Protein AF-A0A842VWL0-F1 (afdb_monomer)

Radius of gyration: 16.82 Å; Cα contacts (8 Å, |Δi|>4): 200; chains: 1; bounding box: 34×37×47 Å

Secondary structure (DSSP, 8-state):
--TTT-TT-TT--HHHHHHHHSSHHHHHHHTT---HHHHTTTTSHHHHHHHIIIII---SSTHHHHHHHHHHTS-TT--EEEHHHHHHHHHHHHHH-GGGGGGSTTGGG-S-GGG--HHHHHHHHIIIIIHHHTSGGGTTEEEETTTTEEEE-GGGHHHHT-HHHHHHHHHHHHHHHHHHHHTT-

Mean predicted aligned error: 5.29 Å

pLDDT: mean 88.56, std 12.22, range [48.56, 98.19]

Sequence (185 aa):
MDVFANPEAKELNPDEALKKFGNWLRFKKEAEDLAEFEKKLLDTPGERFLEHLERELNPSRSYKMVVLLSLLSTKTKQTSWTITEIARRFLDFYLNNPVYISDYKALSREADPSKYPIQKVEKHIIDKPIKRLSKPKNDCFIYDKNKQIFLIKKEYIPYWTNVEYRKLAKDRVIFKLKWHMKDKI

Foldseek 3Di:
DDCLVPVPPPPDDLVVLCVVQVAPLSSCVVVVNDDPVSVVCPPAVLVVLRSLLRPVPQDPALLLLQLLLLLLPDQLQDFKDALLSSLVSSLVVCVVPVLRVVRVVVLVPDPDSVPPDSVVSSVVSVVPNQVVCVDPVNPQWHQDPVRNMIGGDPRCSVQSSDPVSSVSSNSSSVSSSVVSCVVVD

Structure (mmCIF, N/CA/C/O backbone):
data_AF-A0A842VWL0-F1
#
_entry.id   AF-A0A842VWL0-F1
#
loop_
_atom_site.group_PDB
_atom_site.id
_atom_site.type_symbol
_atom_site.label_atom_id
_atom_site.label_alt_id
_atom_site.label_comp_id
_atom_site.label_asym_id
_atom_site.label_entity_id
_atom_site.label_seq_id
_atom_site.pdbx_PDB_ins_code
_atom_site.Cartn_x
_atom_site.Cartn_y
_atom_site.Cartn_z
_atom_site.occupancy
_atom_site.B_iso_or_equiv
_atom_site.auth_seq_id
_atom_site.auth_comp_id
_atom_site.auth_asym_id
_atom_site.auth_atom_id
_atom_site.pdbx_PDB_model_num
ATOM 1 N N . MET A 1 1 ? 12.302 10.776 -18.653 1.00 48.56 1 MET A N 1
ATOM 2 C CA . MET A 1 1 ? 11.673 11.784 -17.760 1.00 48.56 1 MET A CA 1
ATOM 3 C C . MET A 1 1 ? 10.761 11.057 -16.768 1.00 48.56 1 MET A C 1
ATOM 5 O O . MET A 1 1 ? 9.893 10.318 -17.213 1.00 48.56 1 MET A O 1
ATOM 9 N N . ASP A 1 2 ? 10.960 11.182 -15.448 1.00 58.03 2 ASP A N 1
ATOM 10 C CA . ASP A 1 2 ? 10.167 10.435 -14.450 1.00 58.03 2 ASP A CA 1
ATOM 11 C C . ASP A 1 2 ? 8.975 11.260 -13.935 1.00 58.03 2 ASP A C 1
ATOM 13 O O . ASP A 1 2 ? 9.115 12.122 -13.067 1.00 58.03 2 ASP A O 1
ATOM 17 N N . VAL A 1 3 ? 7.786 10.993 -14.477 1.00 59.12 3 VAL A N 1
ATOM 18 C CA . VAL A 1 3 ? 6.534 11.683 -14.117 1.00 59.12 3 VAL A CA 1
ATOM 19 C C . VAL A 1 3 ? 6.130 11.422 -12.662 1.00 59.12 3 VAL A C 1
ATOM 21 O O . VAL A 1 3 ? 5.448 12.247 -12.053 1.00 59.12 3 VAL A O 1
ATOM 24 N N . PHE A 1 4 ? 6.602 10.330 -12.049 1.00 56.69 4 PHE A N 1
ATOM 25 C CA . PHE A 1 4 ? 6.374 10.076 -10.626 1.00 56.69 4 PHE A CA 1
ATOM 26 C C . PHE A 1 4 ? 7.317 10.872 -9.715 1.00 56.69 4 PHE A C 1
ATOM 28 O O . PHE A 1 4 ? 6.948 11.166 -8.576 1.00 56.69 4 PHE A O 1
ATOM 35 N N . ALA A 1 5 ? 8.486 11.277 -10.221 1.00 54.72 5 ALA A N 1
ATOM 36 C CA . ALA A 1 5 ? 9.407 12.180 -9.534 1.00 54.72 5 ALA A CA 1
ATOM 37 C C . ALA A 1 5 ? 9.077 13.667 -9.772 1.00 54.72 5 ALA A C 1
ATOM 39 O O . ALA A 1 5 ? 9.445 14.505 -8.950 1.00 54.72 5 ALA A O 1
ATOM 40 N N . ASN A 1 6 ? 8.360 13.997 -10.856 1.00 52.41 6 ASN A N 1
ATOM 41 C CA . ASN A 1 6 ? 7.937 15.359 -11.187 1.00 52.41 6 ASN A CA 1
ATOM 42 C C . ASN A 1 6 ? 6.453 15.431 -11.628 1.00 52.41 6 ASN A C 1
ATOM 44 O O . ASN A 1 6 ? 6.162 15.481 -12.825 1.00 52.41 6 ASN A O 1
ATOM 48 N N . PRO A 1 7 ? 5.500 15.472 -10.677 1.00 52.31 7 PRO A N 1
ATOM 49 C CA . PRO A 1 7 ? 4.062 15.490 -10.966 1.00 52.31 7 PRO A CA 1
ATOM 50 C C . PRO A 1 7 ? 3.545 16.797 -11.604 1.00 52.31 7 PRO A C 1
ATOM 52 O O . PRO A 1 7 ? 2.367 16.869 -11.952 1.00 52.31 7 PRO A O 1
ATOM 55 N N . GLU A 1 8 ? 4.388 17.828 -11.744 1.00 49.31 8 GLU A N 1
ATOM 56 C CA . GLU A 1 8 ? 4.044 19.116 -12.367 1.00 49.31 8 GLU A CA 1
ATOM 57 C C . GLU A 1 8 ? 4.425 19.197 -13.852 1.00 49.31 8 GLU A C 1
ATOM 59 O O . GLU A 1 8 ? 4.111 20.191 -14.509 1.00 49.31 8 GLU A O 1
ATOM 64 N N . ALA A 1 9 ? 5.062 18.158 -14.405 1.00 52.91 9 ALA A N 1
ATOM 65 C CA . ALA A 1 9 ? 5.344 18.062 -15.832 1.00 52.91 9 ALA A CA 1
ATOM 66 C C . ALA A 1 9 ? 4.021 18.015 -16.624 1.00 52.91 9 ALA A C 1
ATOM 68 O O . ALA A 1 9 ? 3.399 16.968 -16.783 1.00 52.91 9 ALA A O 1
ATOM 69 N N . LYS A 1 10 ? 3.571 19.182 -17.102 1.00 49.91 10 LYS A N 1
ATOM 70 C CA . LYS A 1 10 ? 2.297 19.382 -17.820 1.00 49.91 10 LYS A CA 1
ATOM 71 C C . LYS A 1 10 ? 2.220 18.660 -19.172 1.00 49.91 10 LYS A C 1
ATOM 73 O O . LYS A 1 10 ? 1.148 18.618 -19.765 1.00 49.91 10 LYS A O 1
ATOM 78 N N . GLU A 1 11 ? 3.333 18.118 -19.657 1.00 54.69 11 GLU A N 1
ATOM 79 C CA . GLU A 1 11 ? 3.472 17.572 -21.011 1.00 54.69 11 GLU A CA 1
ATOM 80 C C . GLU A 1 11 ? 2.985 16.122 -21.151 1.00 54.69 11 GLU A C 1
ATOM 82 O O . GLU A 1 11 ? 2.770 15.664 -22.270 1.00 54.69 11 GLU A O 1
ATOM 87 N N . LEU A 1 12 ? 2.759 15.400 -20.045 1.00 61.22 12 LEU A N 1
ATOM 88 C CA . LEU A 1 12 ? 2.298 14.013 -20.097 1.00 61.22 12 LEU A CA 1
ATOM 89 C C . LEU A 1 12 ? 1.106 13.786 -19.164 1.00 61.22 12 LEU A C 1
ATOM 91 O O . LEU A 1 12 ? 1.248 13.865 -17.946 1.00 61.22 12 LEU A O 1
ATOM 95 N N . ASN A 1 13 ? -0.064 13.458 -19.724 1.00 69.31 13 ASN A N 1
ATOM 96 C CA . ASN A 1 13 ? -1.207 13.006 -18.935 1.00 69.31 13 ASN A CA 1
ATOM 97 C C . ASN A 1 13 ? -0.955 11.557 -18.460 1.00 69.31 13 ASN A C 1
ATOM 99 O O . ASN A 1 13 ? -0.968 10.633 -19.282 1.00 69.31 13 ASN A O 1
ATOM 103 N N . PRO A 1 14 ? -0.748 11.318 -17.153 1.00 71.25 14 PRO A N 1
ATOM 104 C CA . PRO A 1 14 ? -0.402 9.998 -16.627 1.00 71.25 14 PRO A CA 1
ATOM 105 C C . PRO A 1 14 ? -1.498 8.966 -16.897 1.00 71.25 14 PRO A C 1
ATOM 107 O O . PRO A 1 14 ? -1.198 7.808 -17.171 1.00 71.25 14 PRO A O 1
ATOM 110 N N . ASP A 1 15 ? -2.768 9.376 -16.895 1.00 74.56 15 ASP A N 1
ATOM 111 C CA . ASP A 1 15 ? -3.882 8.469 -17.172 1.00 74.56 15 ASP A CA 1
ATOM 112 C C . ASP A 1 15 ? -3.946 8.067 -18.650 1.00 74.56 15 ASP A C 1
ATOM 114 O O . ASP A 1 15 ? -4.307 6.933 -18.962 1.00 74.56 15 ASP A O 1
ATOM 118 N N . GLU A 1 16 ? -3.572 8.954 -19.574 1.00 76.50 16 GLU A N 1
ATOM 119 C CA . GLU A 1 16 ? -3.476 8.618 -21.001 1.00 76.50 16 GLU A CA 1
ATOM 120 C C . GLU A 1 16 ? -2.289 7.696 -21.278 1.00 76.50 16 GLU A C 1
ATOM 122 O O . GLU A 1 16 ? -2.438 6.707 -21.999 1.00 76.50 16 GLU A O 1
ATOM 127 N N . ALA A 1 17 ? -1.141 7.954 -20.644 1.00 74.19 17 ALA A N 1
ATOM 128 C CA . ALA A 1 17 ? 0.020 7.076 -20.730 1.00 74.19 17 ALA A CA 1
ATOM 129 C C . ALA A 1 17 ? -0.300 5.673 -20.180 1.00 74.19 17 ALA A C 1
ATOM 131 O O . ALA A 1 17 ? -0.054 4.671 -20.851 1.00 74.19 17 ALA A O 1
ATOM 132 N N . LEU A 1 18 ? -0.938 5.579 -19.009 1.00 82.25 18 LEU A N 1
ATOM 133 C CA . LEU A 1 18 ? -1.355 4.297 -18.430 1.00 82.25 18 LEU A CA 1
ATOM 134 C C . LEU A 1 18 ? -2.435 3.594 -19.268 1.00 82.25 18 LEU A C 1
ATOM 136 O O . LEU A 1 18 ? -2.449 2.366 -19.345 1.00 82.25 18 LEU A O 1
ATOM 140 N N . LYS A 1 19 ? -3.329 4.335 -19.936 1.00 82.12 19 LYS A N 1
ATOM 141 C CA . LYS A 1 19 ? -4.300 3.752 -20.880 1.00 82.12 19 LYS A CA 1
ATOM 142 C C . LYS A 1 19 ? -3.622 3.166 -22.116 1.00 82.12 19 LYS A C 1
ATOM 144 O O . LYS A 1 19 ? -4.003 2.078 -22.536 1.00 82.12 19 LYS A O 1
ATOM 149 N N . LYS A 1 20 ? -2.644 3.873 -22.690 1.00 84.00 20 LYS A N 1
ATOM 150 C CA . LYS A 1 20 ? -1.975 3.475 -23.936 1.00 84.00 20 LYS A CA 1
ATOM 151 C C . LYS A 1 20 ? -0.956 2.353 -23.729 1.00 84.00 20 LYS A C 1
ATOM 153 O O . LYS A 1 20 ? -0.909 1.427 -24.528 1.00 84.00 20 LYS A O 1
ATOM 158 N N . PHE A 1 21 ? -0.166 2.423 -22.661 1.00 84.69 21 PHE A N 1
ATOM 159 C CA . PHE A 1 21 ? 0.978 1.529 -22.443 1.00 84.69 21 PHE A CA 1
ATOM 160 C C . PHE A 1 21 ? 0.752 0.504 -21.326 1.00 84.69 21 PHE A C 1
ATOM 162 O O . PHE A 1 21 ? 1.587 -0.367 -21.095 1.00 84.69 21 PHE A O 1
ATOM 169 N N . GLY A 1 22 ? -0.375 0.586 -20.618 1.00 84.38 22 GLY A N 1
ATOM 170 C CA . GLY A 1 22 ? -0.696 -0.270 -19.480 1.00 84.38 22 GLY A CA 1
ATOM 171 C C . GLY A 1 22 ? -0.046 0.230 -18.195 1.00 84.38 22 GLY A C 1
ATOM 172 O O . GLY A 1 22 ? -0.750 0.611 -17.265 1.00 84.38 22 GLY A O 1
ATOM 173 N N . ASN A 1 23 ? 1.283 0.265 -18.138 1.00 89.06 23 ASN A N 1
ATOM 174 C CA . ASN A 1 23 ? 2.026 0.698 -16.955 1.00 89.06 23 ASN A CA 1
ATOM 175 C C . ASN A 1 23 ? 3.202 1.620 -17.319 1.00 89.06 23 ASN A C 1
ATOM 177 O O . ASN A 1 23 ? 3.595 1.741 -18.482 1.00 89.06 23 ASN A O 1
ATOM 181 N N . TRP A 1 24 ? 3.774 2.275 -16.313 1.00 89.50 24 TRP A N 1
ATOM 182 C CA . TRP A 1 24 ? 4.850 3.243 -16.513 1.00 89.50 24 TRP A CA 1
ATOM 183 C C . TRP A 1 24 ? 6.152 2.623 -17.019 1.00 89.50 24 TRP A C 1
ATOM 185 O O . TRP A 1 24 ? 6.861 3.243 -17.807 1.00 89.50 24 TRP A O 1
ATOM 195 N N . LEU A 1 25 ? 6.469 1.389 -16.611 1.00 92.50 25 LEU A N 1
ATOM 196 C CA . LEU A 1 25 ? 7.653 0.694 -17.123 1.00 92.50 25 LEU A CA 1
ATOM 197 C C . LEU A 1 25 ? 7.530 0.435 -18.627 1.00 92.50 25 LEU A C 1
ATOM 199 O O . LEU A 1 25 ? 8.494 0.617 -19.366 1.00 92.50 25 LEU A O 1
ATOM 203 N N . ARG A 1 26 ? 6.335 0.072 -19.101 1.00 93.44 26 ARG A N 1
ATOM 204 C CA . ARG A 1 26 ? 6.052 -0.124 -20.529 1.00 93.44 26 ARG A CA 1
ATOM 205 C C . ARG A 1 26 ? 6.095 1.187 -21.305 1.00 93.44 26 ARG A C 1
ATOM 207 O O . ARG A 1 26 ? 6.637 1.198 -22.403 1.00 93.44 26 ARG A O 1
ATOM 214 N N . PHE A 1 27 ? 5.620 2.287 -20.722 1.00 89.69 27 PHE A N 1
ATOM 215 C CA . PHE A 1 27 ? 5.803 3.616 -21.311 1.00 89.69 27 PHE A CA 1
ATOM 216 C C . PHE A 1 27 ? 7.290 3.971 -21.463 1.00 89.69 27 PHE A C 1
ATOM 218 O O . PHE A 1 27 ? 7.728 4.332 -22.551 1.00 89.69 27 PHE A O 1
ATOM 225 N N . LYS A 1 28 ? 8.089 3.801 -20.401 1.00 89.31 28 LYS A N 1
ATOM 226 C CA . LYS A 1 28 ? 9.539 4.049 -20.451 1.00 89.31 28 LYS A CA 1
ATOM 227 C C . LYS A 1 28 ? 10.260 3.137 -21.442 1.00 89.31 28 LYS A C 1
ATOM 229 O O . LYS A 1 28 ? 11.248 3.559 -22.029 1.00 89.31 28 LYS A O 1
ATOM 234 N N . LYS A 1 29 ? 9.778 1.902 -21.630 1.00 91.38 29 LYS A N 1
ATOM 235 C CA . LYS A 1 29 ? 10.316 0.970 -22.630 1.00 91.38 29 LYS A CA 1
ATOM 236 C C . LYS A 1 29 ? 10.166 1.529 -24.040 1.00 91.38 29 LYS A C 1
ATOM 238 O O . LYS A 1 29 ? 11.136 1.514 -24.784 1.00 91.38 29 LYS A O 1
ATOM 243 N N . GLU A 1 30 ? 8.971 2.011 -24.376 1.00 88.56 30 GLU A N 1
ATOM 244 C CA . GLU A 1 30 ? 8.680 2.611 -25.684 1.00 88.56 30 GLU A CA 1
ATOM 245 C C . GLU A 1 30 ? 9.502 3.882 -25.918 1.00 88.56 30 GLU A C 1
ATOM 247 O O . GLU A 1 30 ? 9.996 4.114 -27.012 1.00 88.56 30 GLU A O 1
ATOM 252 N N . ALA A 1 31 ? 9.679 4.693 -24.874 1.00 86.88 31 ALA A N 1
ATOM 253 C CA . ALA A 1 31 ? 10.483 5.910 -24.928 1.00 86.88 31 ALA A CA 1
ATOM 254 C C . ALA A 1 31 ? 12.005 5.658 -24.876 1.00 86.88 31 ALA A C 1
ATOM 256 O O . ALA A 1 31 ? 12.761 6.617 -24.745 1.00 86.88 31 ALA A O 1
ATOM 257 N N . GLU A 1 32 ? 12.448 4.393 -24.906 1.00 88.94 32 GLU A N 1
ATOM 258 C CA . GLU A 1 32 ? 13.854 3.976 -24.777 1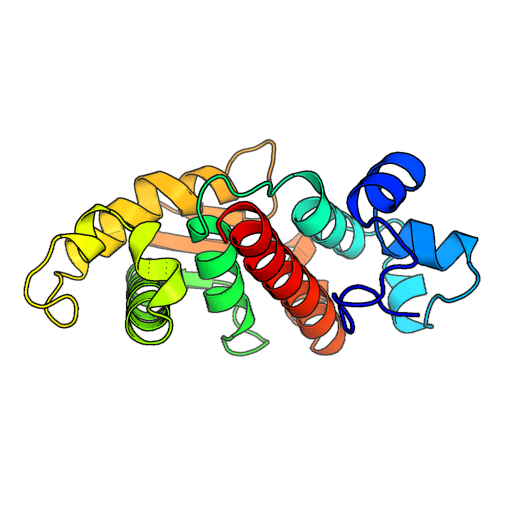.00 88.94 32 GLU A CA 1
ATOM 259 C C . GLU A 1 32 ? 14.573 4.537 -23.522 1.00 88.94 32 GLU A C 1
ATOM 261 O O . GLU A 1 32 ? 15.794 4.657 -23.483 1.00 88.94 32 GLU A O 1
ATOM 266 N N . ASP A 1 33 ? 13.821 4.820 -22.449 1.00 89.56 33 ASP A N 1
ATOM 267 C CA . ASP A 1 33 ? 14.275 5.512 -21.223 1.00 89.56 33 ASP A CA 1
ATOM 268 C C . ASP A 1 33 ? 14.290 4.589 -19.983 1.00 89.56 33 ASP A C 1
ATOM 270 O O . ASP A 1 33 ? 14.218 5.034 -18.835 1.00 89.56 33 ASP A O 1
ATOM 274 N N . LEU A 1 34 ? 14.317 3.265 -20.176 1.00 91.12 34 LEU A N 1
ATOM 275 C CA . LEU A 1 34 ? 14.397 2.309 -19.063 1.00 91.12 34 LEU A CA 1
ATOM 276 C C . LEU A 1 34 ? 15.815 2.204 -18.499 1.00 91.12 34 LEU A C 1
ATOM 278 O O . LEU A 1 34 ? 16.756 1.847 -19.212 1.00 91.12 34 LEU A O 1
ATOM 282 N N . ALA A 1 35 ? 15.942 2.374 -17.183 1.00 92.25 35 ALA A N 1
ATOM 283 C CA . ALA A 1 35 ? 17.169 2.045 -16.471 1.00 92.25 35 ALA A CA 1
ATOM 284 C C . ALA A 1 35 ? 17.397 0.523 -16.430 1.00 92.25 35 ALA A C 1
ATOM 286 O O . ALA A 1 35 ? 16.452 -0.268 -16.456 1.00 92.25 35 ALA A O 1
ATOM 287 N N . GLU A 1 36 ? 18.654 0.094 -16.287 1.00 93.38 36 GLU A N 1
ATOM 288 C CA . GLU A 1 36 ? 19.028 -1.331 -16.243 1.00 93.38 36 GLU A CA 1
ATOM 289 C C . GLU A 1 36 ? 18.281 -2.129 -15.166 1.00 93.38 36 GLU A C 1
ATOM 291 O O . GLU A 1 36 ? 17.895 -3.278 -15.386 1.00 93.38 36 GLU A O 1
ATOM 296 N N . PHE A 1 37 ? 18.035 -1.525 -14.002 1.00 94.56 37 PHE A N 1
ATOM 297 C CA . PHE A 1 37 ? 17.233 -2.155 -12.958 1.00 94.56 37 PHE A CA 1
ATOM 298 C C . PHE A 1 37 ? 15.777 -2.362 -13.392 1.00 94.56 37 PHE A C 1
ATOM 300 O O . PHE A 1 37 ? 15.215 -3.437 -13.197 1.00 94.56 37 PHE A O 1
ATOM 307 N N . GLU A 1 38 ? 15.172 -1.356 -14.020 1.00 94.50 38 GLU A N 1
ATOM 308 C CA . GLU A 1 38 ? 13.780 -1.401 -14.460 1.00 94.50 38 GLU A CA 1
ATOM 309 C C . GLU A 1 38 ? 13.569 -2.396 -15.607 1.00 94.50 38 GLU A C 1
ATOM 311 O O . GLU A 1 38 ? 12.547 -3.079 -15.635 1.00 94.50 38 GLU A O 1
ATOM 316 N N . LYS A 1 39 ? 14.555 -2.555 -16.503 1.00 95.25 39 LYS A N 1
ATOM 317 C CA . LYS A 1 39 ? 14.534 -3.597 -17.545 1.00 95.25 39 LYS A CA 1
ATOM 318 C C . LYS A 1 39 ? 14.371 -4.994 -16.942 1.00 95.25 39 LYS A C 1
ATOM 320 O O . LYS A 1 39 ? 13.614 -5.798 -17.476 1.00 95.25 39 LYS A O 1
ATOM 325 N N . LYS A 1 40 ? 15.015 -5.267 -15.799 1.00 96.06 40 LYS A N 1
ATOM 326 C CA . LYS A 1 40 ? 14.925 -6.555 -15.080 1.00 96.06 40 LYS A CA 1
ATOM 327 C C . LYS A 1 40 ? 13.570 -6.794 -14.411 1.00 96.06 40 LYS A C 1
ATOM 329 O O . LYS A 1 40 ? 13.323 -7.900 -13.937 1.00 96.06 40 LYS A O 1
ATOM 334 N N . LEU A 1 41 ? 12.714 -5.775 -14.322 1.00 97.00 41 LEU A N 1
ATOM 335 C CA . LEU A 1 41 ? 11.370 -5.912 -13.766 1.00 97.00 41 LEU A CA 1
ATOM 336 C C . LEU A 1 41 ? 10.346 -6.337 -14.820 1.00 97.00 41 LEU A C 1
ATOM 338 O O . LEU A 1 41 ? 9.301 -6.855 -14.428 1.00 97.00 41 LEU A O 1
ATOM 342 N N . LEU A 1 42 ? 10.624 -6.143 -16.112 1.00 96.00 42 LEU A N 1
ATOM 343 C CA . LEU A 1 42 ? 9.697 -6.491 -17.188 1.00 96.00 42 LEU A CA 1
ATOM 344 C C . LEU A 1 42 ? 9.347 -7.982 -17.168 1.00 96.00 42 LEU A C 1
ATOM 346 O O . LEU A 1 42 ? 10.216 -8.833 -17.002 1.00 96.00 42 LEU A O 1
ATOM 350 N N . ASP A 1 43 ? 8.063 -8.273 -17.346 1.00 95.56 43 ASP A N 1
ATOM 351 C CA . ASP A 1 43 ? 7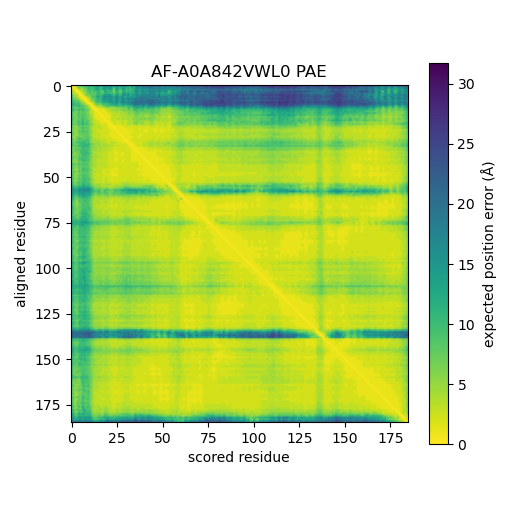.481 -9.614 -17.378 1.00 95.56 43 ASP A CA 1
ATOM 352 C C . ASP A 1 43 ? 7.689 -10.396 -16.063 1.00 95.56 43 ASP A C 1
ATOM 354 O O . ASP A 1 43 ? 7.698 -11.626 -16.035 1.00 95.56 43 ASP A O 1
ATOM 358 N N . THR A 1 44 ? 7.819 -9.677 -14.938 1.00 96.19 44 THR A N 1
ATOM 359 C CA . THR A 1 44 ? 7.993 -10.266 -13.601 1.00 96.19 44 THR A CA 1
ATOM 360 C C . THR A 1 44 ? 6.850 -9.931 -12.633 1.00 96.19 44 THR A C 1
ATOM 362 O O . THR A 1 44 ? 6.123 -8.950 -12.832 1.00 96.19 44 THR A O 1
ATOM 365 N N . PRO A 1 45 ? 6.718 -10.660 -11.500 1.00 95.50 45 PRO A N 1
ATOM 366 C CA . PRO A 1 45 ? 5.828 -10.250 -10.411 1.00 95.50 45 PRO A CA 1
ATOM 367 C C . PRO A 1 45 ? 6.103 -8.822 -9.912 1.00 95.50 45 PRO A C 1
ATOM 369 O O . PRO A 1 45 ? 5.178 -8.122 -9.498 1.00 95.50 45 PRO A O 1
ATOM 372 N N . GLY A 1 46 ? 7.356 -8.361 -9.991 1.00 95.56 46 GLY A N 1
ATOM 373 C CA . GLY A 1 46 ? 7.737 -6.996 -9.652 1.00 95.56 46 GLY A CA 1
ATOM 374 C C . GLY A 1 46 ? 7.024 -5.958 -10.519 1.00 95.56 46 GLY A C 1
ATOM 375 O O . GLY A 1 46 ? 6.446 -5.016 -9.979 1.00 95.56 46 GLY A O 1
ATOM 376 N N . GLU A 1 47 ? 6.994 -6.136 -11.839 1.00 95.50 47 GLU A N 1
ATOM 377 C CA . GLU A 1 47 ? 6.217 -5.259 -12.723 1.00 95.50 47 GLU A CA 1
ATOM 378 C C . GLU A 1 47 ? 4.723 -5.356 -12.429 1.00 95.50 47 GLU A C 1
ATOM 380 O O . GLU A 1 47 ? 4.063 -4.325 -12.302 1.00 95.50 47 GLU A O 1
ATOM 385 N N . ARG A 1 48 ? 4.192 -6.573 -12.259 1.00 93.06 48 ARG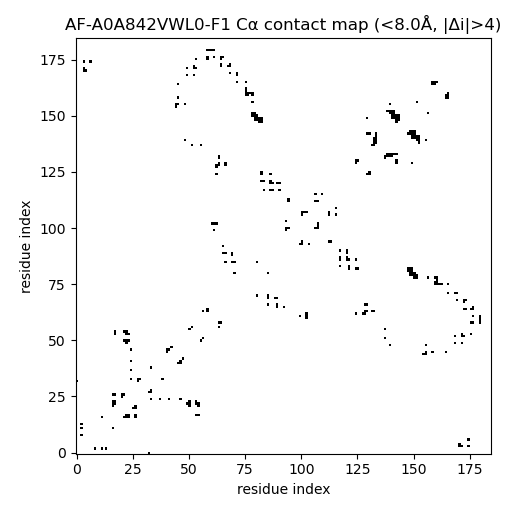 A N 1
ATOM 386 C CA . ARG A 1 48 ? 2.764 -6.776 -11.989 1.00 93.06 48 ARG A CA 1
ATOM 387 C C . ARG A 1 48 ? 2.297 -6.009 -10.750 1.00 93.06 48 ARG A C 1
ATOM 389 O O . ARG A 1 48 ? 1.213 -5.430 -10.748 1.00 93.06 48 ARG A O 1
ATOM 396 N N . PHE A 1 49 ? 3.110 -5.983 -9.696 1.00 94.06 49 PHE A N 1
ATOM 397 C CA . PHE A 1 49 ? 2.804 -5.204 -8.499 1.00 94.06 49 PHE A CA 1
ATOM 398 C C . PHE A 1 49 ? 2.848 -3.691 -8.761 1.00 94.06 49 PHE A C 1
ATOM 400 O O . PHE A 1 49 ? 1.972 -2.977 -8.279 1.00 94.06 49 PHE A O 1
ATOM 407 N N . LEU A 1 50 ? 3.808 -3.189 -9.546 1.00 93.81 50 LEU A N 1
ATOM 408 C CA . LEU A 1 50 ? 3.855 -1.766 -9.911 1.00 93.81 50 LEU A CA 1
ATOM 409 C C . LEU A 1 50 ? 2.643 -1.367 -10.765 1.00 93.81 50 LEU A C 1
ATOM 411 O O . LEU A 1 50 ? 1.997 -0.365 -10.469 1.00 93.81 50 LEU A O 1
ATOM 415 N N . GLU A 1 51 ? 2.257 -2.193 -11.739 1.00 91.12 51 GLU A N 1
ATOM 416 C CA . GLU A 1 51 ? 1.027 -2.005 -12.513 1.00 91.12 51 GLU A CA 1
ATOM 417 C C . GLU A 1 51 ? -0.211 -1.984 -11.603 1.00 91.12 51 GLU A C 1
ATOM 419 O O . GLU A 1 51 ? -1.097 -1.141 -11.761 1.00 91.12 51 GLU A O 1
ATOM 424 N N . HIS A 1 52 ? -0.272 -2.884 -10.617 1.00 89.38 52 HIS A N 1
ATOM 425 C CA . HIS A 1 52 ? -1.365 -2.920 -9.651 1.00 89.38 52 HIS A CA 1
ATOM 426 C C . HIS A 1 52 ? -1.495 -1.587 -8.889 1.00 89.38 52 HIS A C 1
ATOM 428 O O . HIS A 1 52 ? -2.605 -1.059 -8.749 1.00 89.38 52 HIS A O 1
ATOM 434 N N . LEU A 1 53 ? -0.371 -1.000 -8.453 1.00 90.19 53 LEU A N 1
ATOM 435 C CA . LEU A 1 53 ? -0.350 0.327 -7.826 1.00 90.19 53 LEU A CA 1
ATOM 436 C C . LEU A 1 53 ? -0.866 1.426 -8.766 1.00 90.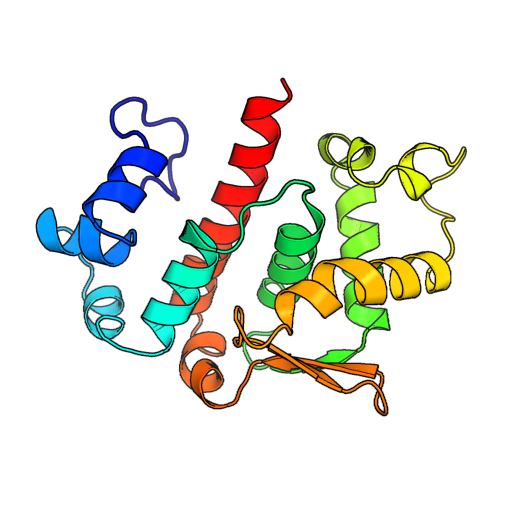19 53 LEU A C 1
ATOM 438 O O . LEU A 1 53 ? -1.577 2.333 -8.332 1.00 90.19 53 LEU A O 1
ATOM 442 N N . GLU A 1 54 ? -0.513 1.345 -10.046 1.00 88.00 54 GLU A N 1
ATOM 443 C CA . GLU A 1 54 ? -0.787 2.377 -11.044 1.00 88.00 54 GLU A CA 1
ATOM 444 C C . GLU A 1 54 ? -2.222 2.334 -11.590 1.00 88.00 54 GLU A C 1
ATOM 446 O O . GLU A 1 54 ? -2.826 3.386 -11.805 1.00 88.00 54 GLU A O 1
ATOM 451 N N . ARG A 1 55 ? -2.801 1.148 -11.798 1.00 82.31 55 ARG A N 1
ATOM 452 C CA . ARG A 1 55 ? -4.084 1.001 -12.514 1.00 82.31 55 ARG A CA 1
ATOM 453 C C . ARG A 1 55 ? -5.241 0.563 -11.635 1.00 82.31 55 ARG A C 1
ATOM 455 O O . ARG A 1 55 ? -6.376 1.000 -11.811 1.00 82.31 55 ARG A O 1
ATOM 462 N N . GLU A 1 56 ? -4.978 -0.357 -10.717 1.00 78.06 56 GLU A N 1
ATOM 463 C CA . GLU A 1 56 ? -6.038 -1.083 -10.009 1.00 78.06 56 GLU A CA 1
ATOM 464 C C . GLU A 1 56 ? -6.364 -0.442 -8.666 1.00 78.06 56 GLU A C 1
ATOM 466 O O . GLU A 1 56 ? -7.486 -0.536 -8.148 1.00 78.06 56 GLU A O 1
ATOM 471 N N . LEU A 1 57 ? -5.400 0.281 -8.104 1.00 76.62 57 LEU A N 1
ATOM 472 C CA . LEU A 1 57 ? -5.571 0.999 -6.860 1.00 76.62 57 LEU A CA 1
ATOM 473 C C . LEU A 1 57 ? -6.078 2.426 -7.053 1.00 76.62 57 LEU A C 1
ATOM 475 O O . LEU A 1 57 ? -5.558 3.346 -6.438 1.00 76.62 57 LEU A O 1
ATOM 479 N N . ASN A 1 58 ? -7.193 2.598 -7.764 1.00 72.12 58 ASN A N 1
ATOM 480 C CA . ASN A 1 58 ? -7.894 3.886 -7.804 1.00 72.12 58 ASN A CA 1
ATOM 481 C C . ASN A 1 58 ? -8.479 4.216 -6.416 1.00 72.12 58 ASN A C 1
ATOM 483 O O . ASN A 1 58 ? -9.281 3.427 -5.882 1.00 72.12 58 ASN A O 1
ATOM 487 N N . PRO A 1 59 ? -8.041 5.300 -5.753 1.00 71.50 59 PRO A N 1
ATOM 488 C CA . PRO A 1 59 ? -8.529 5.657 -4.432 1.00 71.50 59 PRO A CA 1
ATOM 489 C C . PRO A 1 59 ? -9.773 6.547 -4.549 1.00 71.50 59 PRO A C 1
ATOM 491 O O . PRO A 1 59 ? -9.711 7.649 -5.061 1.00 71.50 59 PRO A O 1
ATOM 494 N N . SER A 1 60 ? -10.914 6.113 -4.005 1.00 76.94 60 SER A N 1
ATOM 495 C CA . SER A 1 60 ? -11.992 7.055 -3.641 1.00 76.94 60 SER A CA 1
ATOM 496 C C . SER A 1 60 ? -11.701 7.769 -2.312 1.00 76.94 60 SER A C 1
ATOM 498 O O . SER A 1 60 ? -12.330 8.767 -1.959 1.00 76.94 60 SER A O 1
ATOM 500 N N . ARG A 1 61 ? -10.751 7.220 -1.547 1.00 87.75 61 ARG A N 1
ATOM 501 C CA . ARG A 1 61 ? -10.192 7.712 -0.286 1.00 87.75 61 ARG A CA 1
ATOM 502 C C . ARG A 1 61 ? -8.716 7.331 -0.244 1.00 87.75 61 ARG A C 1
ATOM 504 O O . ARG A 1 61 ? -8.351 6.255 -0.724 1.00 87.75 61 ARG A O 1
ATOM 511 N N . SER A 1 62 ? -7.910 8.136 0.436 1.00 92.19 62 SER A N 1
ATOM 512 C CA . SER A 1 62 ? -6.472 7.912 0.643 1.00 92.19 62 SER A CA 1
ATOM 513 C C . SER A 1 62 ? -6.112 6.604 1.371 1.00 92.19 62 SER A C 1
ATOM 515 O O . SER A 1 62 ? -4.969 6.165 1.290 1.00 92.19 62 SER A O 1
ATOM 517 N N . TYR A 1 63 ? -7.064 5.913 2.016 1.00 94.38 63 TYR A N 1
ATOM 518 C CA . TYR A 1 63 ? -6.793 4.794 2.933 1.00 94.38 63 TYR A CA 1
ATOM 519 C C . TYR A 1 63 ? -5.846 3.711 2.393 1.00 94.38 63 TYR A C 1
ATOM 521 O O . TYR A 1 63 ? -4.955 3.262 3.107 1.00 94.38 63 TYR A O 1
ATOM 529 N N . LYS A 1 64 ? -6.041 3.262 1.144 1.00 93.50 64 LYS A N 1
ATOM 530 C CA . LYS A 1 64 ? -5.207 2.202 0.545 1.00 93.50 64 LYS A CA 1
ATOM 531 C C . LYS A 1 64 ? -3.761 2.670 0.378 1.00 93.50 64 LYS A C 1
ATOM 533 O O . LYS A 1 64 ? -2.845 1.921 0.695 1.00 93.50 64 LYS A O 1
ATOM 538 N N . MET A 1 65 ? -3.580 3.907 -0.083 1.00 94.19 65 MET A N 1
ATOM 539 C CA . MET A 1 65 ? -2.260 4.508 -0.272 1.00 94.19 65 MET A CA 1
ATOM 540 C C . MET A 1 65 ? -1.566 4.731 1.070 1.00 94.19 65 MET A C 1
ATOM 542 O O . MET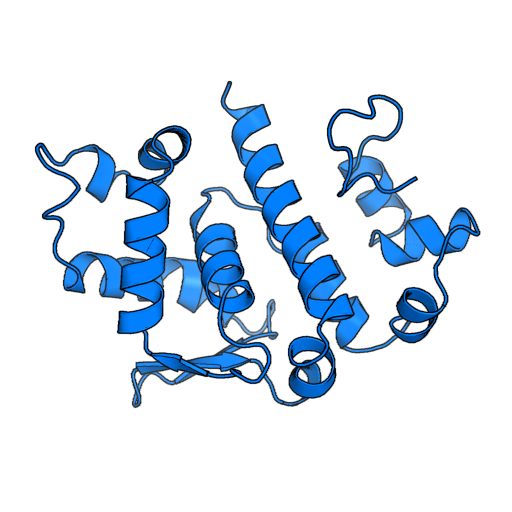 A 1 65 ? -0.390 4.421 1.196 1.00 94.19 65 MET A O 1
ATOM 546 N N . VAL A 1 66 ? -2.301 5.174 2.094 1.00 95.88 66 VAL A N 1
ATOM 547 C CA . VAL A 1 66 ? -1.756 5.354 3.450 1.00 95.88 66 VAL A CA 1
ATOM 548 C C . VAL A 1 66 ? -1.303 4.025 4.050 1.00 95.88 66 VAL A C 1
ATOM 550 O O . VAL A 1 66 ? -0.200 3.946 4.589 1.00 95.88 66 VAL A O 1
ATOM 553 N N . VAL A 1 67 ? -2.096 2.955 3.902 1.00 96.44 67 VAL A N 1
ATOM 554 C CA . VAL A 1 67 ? -1.658 1.613 4.312 1.00 96.44 67 VAL A CA 1
ATOM 555 C C . VAL A 1 67 ? -0.397 1.218 3.549 1.00 96.44 67 VAL A C 1
ATOM 557 O O . VAL A 1 67 ? 0.597 0.906 4.189 1.00 96.44 67 VAL A O 1
ATOM 560 N N . LEU A 1 68 ? -0.365 1.302 2.219 1.00 96.00 68 LEU A N 1
ATOM 561 C CA . LEU A 1 68 ? 0.823 0.922 1.444 1.00 96.00 68 LEU A CA 1
ATOM 562 C C . LEU A 1 68 ? 2.069 1.732 1.813 1.00 96.00 68 LEU A C 1
ATOM 564 O O . LEU A 1 68 ? 3.145 1.158 1.970 1.00 96.00 68 LEU A O 1
ATOM 568 N N . LEU A 1 69 ? 1.922 3.041 2.017 1.00 95.56 69 LEU A N 1
ATOM 569 C CA . LEU A 1 69 ? 3.003 3.915 2.464 1.00 95.56 69 LEU A CA 1
ATOM 570 C C . LEU A 1 69 ? 3.520 3.498 3.845 1.00 95.56 69 LEU A C 1
ATOM 572 O O . LEU A 1 69 ? 4.733 3.509 4.065 1.00 95.56 69 LEU A O 1
ATOM 576 N N . SER A 1 70 ? 2.627 3.083 4.750 1.00 95.44 70 SER A N 1
ATOM 577 C CA . SER A 1 70 ? 3.018 2.572 6.065 1.00 95.44 70 SER A CA 1
ATOM 578 C C . SER A 1 70 ? 3.880 1.309 5.958 1.00 95.44 70 SER A C 1
ATOM 580 O O . SER A 1 70 ? 4.905 1.232 6.631 1.00 95.44 70 SER A O 1
ATOM 582 N N . LEU A 1 71 ? 3.542 0.380 5.051 1.00 96.62 71 LEU A N 1
ATOM 583 C CA . LEU A 1 71 ? 4.302 -0.859 4.822 1.00 96.62 71 LEU A CA 1
ATOM 584 C C . LEU A 1 71 ? 5.639 -0.590 4.114 1.00 96.62 71 LEU A C 1
ATOM 586 O O . LEU A 1 71 ? 6.665 -1.187 4.437 1.00 96.62 71 LEU A O 1
ATOM 590 N N . LEU A 1 72 ? 5.653 0.331 3.148 1.00 95.56 72 LEU A N 1
ATOM 591 C CA . LEU A 1 72 ? 6.859 0.715 2.407 1.00 95.56 72 LEU A CA 1
ATOM 592 C C . LEU A 1 72 ? 7.845 1.521 3.265 1.00 95.56 72 LEU A C 1
ATOM 594 O O . LEU A 1 72 ? 9.045 1.515 2.989 1.00 95.56 72 LEU A O 1
ATOM 598 N N . SER A 1 73 ? 7.366 2.148 4.340 1.00 92.56 73 SER A N 1
ATOM 599 C CA . SER A 1 73 ? 8.193 2.907 5.288 1.00 92.56 73 SER A CA 1
ATOM 600 C C . SER A 1 73 ? 8.744 2.061 6.443 1.00 92.56 73 SER A C 1
ATOM 602 O O . SER A 1 73 ? 9.472 2.585 7.284 1.00 92.56 73 SER A O 1
ATOM 604 N N . THR A 1 74 ? 8.425 0.763 6.509 1.00 93.25 74 THR A N 1
ATOM 605 C CA . THR A 1 74 ? 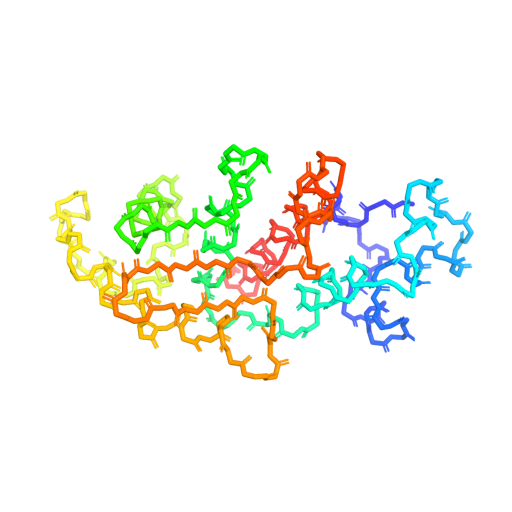9.049 -0.146 7.481 1.00 93.25 74 THR A CA 1
ATOM 606 C C . THR A 1 74 ? 10.427 -0.620 7.023 1.00 93.25 74 THR A C 1
ATOM 608 O O . THR A 1 74 ? 10.871 -0.334 5.909 1.00 93.25 74 THR A O 1
ATOM 611 N N . LYS A 1 75 ? 11.108 -1.392 7.882 1.00 92.56 75 LYS A N 1
ATOM 612 C CA . LYS A 1 75 ? 12.398 -2.016 7.558 1.00 92.56 75 LYS A CA 1
ATOM 613 C C . LYS A 1 75 ? 12.286 -2.809 6.253 1.00 92.56 75 LYS A C 1
ATOM 615 O O . LYS A 1 75 ? 11.337 -3.567 6.075 1.00 92.56 75 LYS A O 1
ATOM 620 N N . THR A 1 76 ? 13.290 -2.695 5.388 1.00 89.31 76 THR A N 1
ATOM 621 C CA . THR A 1 76 ? 13.330 -3.326 4.057 1.00 89.31 76 THR A CA 1
ATOM 622 C C . THR A 1 76 ? 13.054 -4.833 4.082 1.00 89.31 76 THR A C 1
ATOM 624 O O . THR A 1 76 ? 12.377 -5.349 3.201 1.00 89.31 76 THR A O 1
ATOM 627 N N . LYS A 1 77 ? 13.528 -5.546 5.112 1.00 93.06 77 LYS A N 1
ATOM 628 C CA . LYS A 1 77 ? 13.336 -7.001 5.259 1.00 93.06 77 LYS A CA 1
ATOM 629 C C . LYS A 1 77 ? 11.963 -7.402 5.820 1.00 93.06 77 LYS A C 1
ATOM 631 O O . LYS A 1 77 ? 11.667 -8.589 5.894 1.00 93.06 77 LYS A O 1
ATOM 636 N N . GLN A 1 78 ? 11.141 -6.446 6.252 1.00 96.31 78 GLN A N 1
ATOM 637 C CA . GLN A 1 78 ? 9.840 -6.733 6.847 1.00 96.31 78 GLN A CA 1
ATOM 638 C C . GLN A 1 78 ? 8.810 -7.044 5.756 1.00 96.31 78 GLN A C 1
ATOM 640 O O . GLN A 1 78 ? 8.561 -6.235 4.861 1.00 96.31 78 GLN A O 1
ATOM 645 N N . THR A 1 79 ? 8.216 -8.230 5.852 1.00 96.62 79 THR A N 1
ATOM 646 C CA . THR A 1 79 ? 7.235 -8.781 4.900 1.00 96.62 79 THR A CA 1
ATOM 647 C C . THR A 1 79 ? 5.894 -9.115 5.557 1.00 96.62 79 THR A C 1
ATOM 649 O O . THR A 1 79 ? 4.970 -9.565 4.879 1.00 96.62 79 THR A O 1
ATOM 652 N N . SER A 1 80 ? 5.784 -8.896 6.870 1.00 97.19 80 SER A N 1
ATOM 653 C CA . SER A 1 80 ? 4.566 -9.073 7.657 1.00 97.19 80 SER A CA 1
ATOM 654 C C . SER A 1 80 ? 4.448 -7.993 8.733 1.00 97.19 80 SER A C 1
ATOM 656 O O . SER A 1 80 ? 5.454 -7.484 9.238 1.00 97.19 80 SER A O 1
ATOM 658 N N . TRP A 1 81 ? 3.212 -7.626 9.058 1.00 98.12 81 TRP A N 1
ATOM 659 C CA . TRP A 1 81 ? 2.877 -6.540 9.976 1.00 98.12 81 TRP A CA 1
ATOM 660 C C . TRP A 1 81 ? 1.644 -6.916 10.786 1.00 98.12 81 TRP A C 1
ATOM 662 O O . TRP A 1 81 ? 0.708 -7.520 10.258 1.00 98.12 81 TRP A O 1
ATOM 672 N N . THR A 1 82 ? 1.612 -6.528 12.057 1.00 98.06 82 THR A N 1
ATOM 673 C CA . THR A 1 82 ? 0.388 -6.652 12.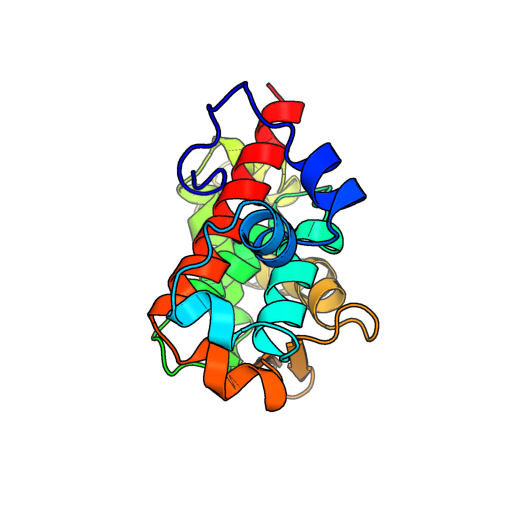855 1.00 98.06 82 THR A CA 1
ATOM 674 C C . THR A 1 82 ? -0.603 -5.565 12.452 1.00 98.06 82 THR A C 1
ATOM 676 O O . THR A 1 82 ? -0.211 -4.465 12.051 1.00 98.06 82 THR A O 1
ATOM 679 N N . ILE A 1 83 ? -1.903 -5.838 12.587 1.00 97.94 83 ILE A N 1
ATOM 680 C CA . ILE A 1 83 ? -2.928 -4.813 12.341 1.00 97.94 83 ILE A CA 1
ATOM 681 C C . ILE A 1 83 ? -2.720 -3.593 13.244 1.00 97.94 83 ILE A C 1
ATOM 683 O O . ILE A 1 83 ? -2.834 -2.466 12.766 1.00 97.94 83 ILE A O 1
ATOM 687 N N . THR A 1 84 ? -2.336 -3.792 14.504 1.00 98.00 84 THR A N 1
ATOM 688 C CA . THR A 1 84 ? -2.038 -2.696 15.434 1.00 98.00 84 THR A CA 1
ATOM 689 C C . THR A 1 84 ? -0.886 -1.814 14.950 1.00 98.00 84 THR A C 1
ATOM 691 O O . THR A 1 84 ? -0.970 -0.590 15.059 1.00 98.00 84 THR A O 1
ATOM 694 N N . GLU A 1 85 ? 0.182 -2.392 14.383 1.00 97.44 85 GLU A N 1
ATOM 695 C CA . GLU A 1 85 ? 1.282 -1.601 13.814 1.00 97.44 85 GLU A CA 1
ATOM 696 C C . GLU A 1 85 ? 0.784 -0.726 12.657 1.00 97.44 85 GLU A C 1
ATOM 698 O O . GLU A 1 85 ? 1.054 0.478 12.625 1.00 97.44 85 GLU A O 1
ATOM 703 N N . ILE A 1 86 ? 0.021 -1.316 11.732 1.00 98.19 86 ILE A N 1
ATOM 704 C CA . ILE A 1 86 ? -0.538 -0.592 10.585 1.00 98.19 86 ILE A CA 1
ATOM 705 C C . ILE A 1 86 ? -1.490 0.507 11.067 1.00 98.19 86 ILE A C 1
ATOM 707 O O . ILE A 1 86 ? -1.424 1.626 10.569 1.00 98.19 86 ILE A O 1
ATOM 711 N N . ALA A 1 87 ? -2.347 0.221 12.050 1.00 98.06 87 ALA A N 1
ATOM 712 C CA . ALA A 1 87 ? -3.324 1.167 12.583 1.00 98.06 87 ALA A CA 1
ATOM 713 C C . ALA A 1 87 ? -2.661 2.398 13.210 1.00 98.06 87 ALA A C 1
ATOM 715 O O . ALA A 1 87 ? -3.121 3.514 12.972 1.00 98.06 87 ALA A O 1
ATOM 716 N N . ARG A 1 88 ? -1.562 2.217 13.956 1.00 97.88 88 ARG A N 1
ATOM 717 C CA . ARG A 1 88 ? -0.815 3.337 14.552 1.00 97.88 88 ARG A CA 1
ATOM 718 C C . ARG A 1 88 ? -0.244 4.240 13.469 1.00 97.88 88 ARG A C 1
ATOM 720 O O . ARG A 1 88 ? -0.581 5.413 13.419 1.00 97.88 88 ARG A O 1
ATOM 727 N N . ARG A 1 89 ? 0.494 3.662 12.516 1.00 97.69 89 ARG A N 1
ATOM 728 C CA . ARG A 1 89 ? 1.070 4.414 11.386 1.00 97.69 89 ARG A CA 1
ATOM 729 C C . ARG A 1 89 ? 0.001 5.094 10.531 1.00 97.69 89 ARG A C 1
ATOM 731 O O . ARG A 1 89 ? 0.219 6.186 10.017 1.00 97.69 89 ARG A O 1
ATOM 738 N N . PHE A 1 90 ? -1.146 4.441 10.359 1.00 97.44 90 PHE A N 1
ATOM 739 C CA . PHE A 1 90 ? -2.287 4.996 9.643 1.00 97.44 90 PHE A CA 1
ATOM 740 C C . PHE A 1 90 ? -2.850 6.222 10.364 1.00 97.44 90 PHE A C 1
ATOM 742 O O . PHE A 1 90 ? -3.062 7.245 9.722 1.00 97.44 90 PHE A O 1
ATOM 749 N N . LEU A 1 91 ? -3.064 6.144 11.681 1.00 97.44 91 LEU A N 1
ATOM 750 C CA . LEU A 1 91 ? -3.517 7.281 12.483 1.00 97.44 91 LEU A CA 1
ATOM 751 C C . LEU A 1 91 ? -2.487 8.418 12.459 1.00 97.44 91 LEU A C 1
ATOM 753 O O . LEU A 1 91 ? -2.845 9.546 12.124 1.00 97.44 91 LEU A O 1
ATOM 757 N N . ASP A 1 92 ? -1.215 8.100 12.708 1.00 97.31 92 ASP A N 1
ATOM 758 C CA . ASP A 1 92 ? -0.108 9.058 12.689 1.00 97.31 92 ASP A CA 1
ATOM 759 C C . ASP A 1 92 ? -0.032 9.804 11.354 1.00 97.31 92 ASP A C 1
ATOM 761 O O . ASP A 1 92 ? 0.212 11.009 11.324 1.00 97.31 92 ASP A O 1
ATOM 765 N N . PHE A 1 93 ? -0.283 9.121 10.232 1.00 97.06 93 PHE A N 1
ATOM 766 C CA . PHE A 1 93 ? -0.327 9.769 8.926 1.00 97.06 93 PHE A CA 1
ATOM 767 C C . PHE A 1 93 ? -1.390 10.876 8.874 1.00 97.06 93 PHE A C 1
ATOM 769 O O . PHE A 1 93 ? -1.078 11.984 8.445 1.00 97.06 93 PHE A O 1
ATOM 776 N N . TYR A 1 94 ? -2.625 10.616 9.310 1.00 96.19 94 TYR A N 1
ATOM 777 C CA . TYR A 1 94 ? -3.696 11.621 9.249 1.00 96.19 94 TYR A CA 1
ATOM 778 C C . TYR A 1 94 ? -3.479 12.781 10.219 1.00 96.19 94 TYR A C 1
ATOM 780 O O . TYR A 1 94 ? -3.803 13.915 9.872 1.00 96.19 94 TYR A O 1
ATOM 788 N N . LEU A 1 95 ? -2.907 12.515 11.395 1.00 96.06 95 LEU A N 1
ATOM 789 C CA . LEU A 1 95 ? -2.566 13.560 12.364 1.00 96.06 95 LEU A CA 1
ATOM 790 C C . LEU A 1 95 ? -1.473 14.493 11.829 1.00 96.06 95 LEU A C 1
ATOM 792 O O . LEU A 1 95 ? -1.570 15.706 11.982 1.00 96.06 95 LEU A O 1
ATOM 796 N N . ASN A 1 96 ? -0.474 13.936 11.141 1.00 96.19 96 ASN A N 1
ATOM 797 C CA . ASN A 1 96 ? 0.639 14.705 10.579 1.00 96.19 96 ASN A CA 1
ATOM 798 C C . ASN A 1 96 ? 0.352 15.292 9.190 1.00 96.19 96 ASN A C 1
ATOM 800 O O . ASN A 1 96 ? 1.144 16.081 8.683 1.00 96.19 96 ASN A O 1
ATOM 804 N N . ASN A 1 97 ? -0.760 14.917 8.551 1.00 94.06 97 ASN A N 1
ATOM 805 C CA . ASN A 1 97 ? -1.135 15.422 7.232 1.00 94.06 97 ASN A CA 1
ATOM 806 C C . ASN A 1 97 ? -2.610 15.871 7.225 1.00 94.06 97 ASN A C 1
ATOM 808 O O . ASN A 1 97 ? -3.454 15.202 6.614 1.00 94.06 97 ASN A O 1
ATOM 812 N N . PRO A 1 98 ? -2.934 17.019 7.860 1.00 90.81 98 PRO A N 1
ATOM 813 C CA . PRO A 1 98 ? -4.312 17.475 8.056 1.00 90.81 98 PRO A CA 1
ATOM 814 C C . PRO A 1 98 ? -5.124 17.601 6.764 1.00 90.81 98 PRO A C 1
ATOM 816 O O . PRO A 1 98 ? -6.330 17.376 6.773 1.00 90.81 98 PRO A O 1
ATOM 819 N N . VAL A 1 99 ? -4.474 17.873 5.628 1.00 90.88 99 VAL A N 1
ATOM 820 C CA . VAL A 1 99 ? -5.136 17.960 4.316 1.00 90.88 99 VAL A CA 1
ATOM 821 C C . VAL A 1 99 ? -5.881 16.666 3.937 1.00 90.88 99 VAL A C 1
ATOM 823 O O . VAL A 1 99 ? -6.893 16.712 3.240 1.00 90.88 99 VAL A O 1
ATOM 826 N N . TYR A 1 100 ? -5.446 15.508 4.448 1.00 92.38 100 TYR A N 1
ATOM 827 C CA . TYR A 1 100 ? -6.102 14.221 4.208 1.00 92.38 100 TYR A CA 1
ATOM 828 C C . TYR A 1 100 ? -7.140 13.859 5.278 1.00 92.38 100 TYR A C 1
ATOM 830 O O . TYR A 1 100 ? -7.861 12.877 5.099 1.00 92.38 100 TYR A O 1
ATOM 838 N N . ILE A 1 101 ? -7.262 14.604 6.386 1.00 91.94 101 ILE A N 1
ATOM 839 C CA . ILE A 1 101 ? -8.133 14.215 7.511 1.00 91.94 101 ILE A CA 1
ATOM 840 C C . ILE A 1 101 ? -9.601 14.079 7.090 1.00 91.94 101 ILE A C 1
ATOM 842 O O . ILE A 1 101 ? -10.301 13.182 7.558 1.00 91.94 101 ILE A O 1
ATOM 846 N N . SER A 1 102 ? -10.043 14.893 6.126 1.00 90.81 102 SER A N 1
ATOM 847 C CA . SER A 1 102 ? -11.394 14.871 5.551 1.00 90.81 102 SER A CA 1
ATOM 848 C C . SER A 1 102 ? -11.740 13.542 4.863 1.00 90.81 102 SER A C 1
ATOM 850 O O . SER A 1 102 ? -12.919 13.186 4.723 1.00 90.81 102 SER A O 1
ATOM 852 N N . ASP A 1 103 ? -10.733 12.754 4.468 1.00 92.31 103 ASP A N 1
ATOM 853 C CA . ASP A 1 103 ? -10.957 11.392 4.007 1.00 92.31 103 ASP A CA 1
ATOM 854 C C . ASP A 1 103 ? -11.377 10.468 5.126 1.00 92.31 103 ASP A C 1
ATOM 856 O O . ASP A 1 103 ? -12.229 9.605 4.909 1.00 92.31 103 ASP A O 1
ATOM 860 N N . TYR A 1 104 ? -10.844 10.650 6.327 1.00 94.06 104 TYR A N 1
ATOM 861 C CA . TYR A 1 104 ? -11.200 9.851 7.480 1.00 94.06 104 TYR A CA 1
ATOM 862 C C . TYR A 1 104 ? -12.318 10.519 8.288 1.00 94.06 104 TYR A C 1
ATOM 864 O O . TYR A 1 104 ? -12.120 10.957 9.412 1.00 94.06 104 TYR A O 1
ATOM 872 N N . LYS A 1 105 ? -13.542 10.510 7.737 1.00 91.69 105 LYS A N 1
ATOM 873 C CA . LYS A 1 105 ? -14.737 11.153 8.330 1.00 91.69 105 LYS A CA 1
ATOM 874 C C . LYS A 1 105 ? -14.970 10.896 9.824 1.00 91.69 105 LYS A C 1
ATOM 876 O O . LYS A 1 105 ? -15.559 11.735 10.491 1.00 91.69 105 LYS A O 1
ATOM 881 N N . ALA A 1 106 ? -14.621 9.709 10.322 1.00 92.25 106 ALA A N 1
ATOM 882 C CA . ALA A 1 106 ? -14.804 9.391 11.736 1.00 92.25 106 ALA A CA 1
ATOM 883 C C . ALA A 1 106 ? -13.789 10.138 12.609 1.00 92.25 106 ALA A C 1
ATOM 885 O O . ALA A 1 106 ? -14.175 10.659 13.640 1.00 92.25 106 ALA A O 1
ATOM 886 N N . LEU A 1 107 ? -12.538 10.241 12.155 1.00 93.69 107 LEU A N 1
ATOM 887 C CA . LEU A 1 107 ? -11.486 11.011 12.810 1.00 93.69 107 LEU A CA 1
ATOM 888 C C . LEU A 1 107 ? -11.713 12.524 12.663 1.00 93.69 107 LEU A C 1
ATOM 890 O O . LEU A 1 107 ? -11.530 13.268 13.614 1.00 93.69 107 LEU A O 1
ATOM 894 N N . SER A 1 108 ? -12.170 12.984 11.493 1.00 92.31 108 SER A N 1
ATOM 895 C CA . SER A 1 108 ? -12.361 14.416 11.206 1.00 92.31 108 SER A CA 1
ATOM 896 C C . SER A 1 108 ? -13.480 15.088 12.010 1.00 92.31 108 SER A C 1
ATOM 898 O O . SER A 1 108 ? -13.662 16.294 11.896 1.00 92.31 108 SER A O 1
ATOM 900 N N . ARG A 1 109 ? -14.303 14.312 12.722 1.00 93.19 109 ARG A N 1
ATOM 901 C CA . ARG A 1 109 ? -15.418 14.801 13.551 1.00 93.19 109 ARG A CA 1
ATOM 902 C C . ARG A 1 109 ? -15.069 14.854 15.034 1.00 93.19 109 ARG A C 1
ATOM 904 O O . ARG A 1 109 ? -15.890 15.291 15.831 1.00 93.19 109 ARG A O 1
ATOM 911 N N . GLU A 1 110 ? -13.899 14.357 15.400 1.00 94.31 110 GLU A N 1
ATOM 912 C CA . GLU A 1 110 ? -13.459 14.309 16.784 1.00 94.31 110 GLU A CA 1
ATOM 913 C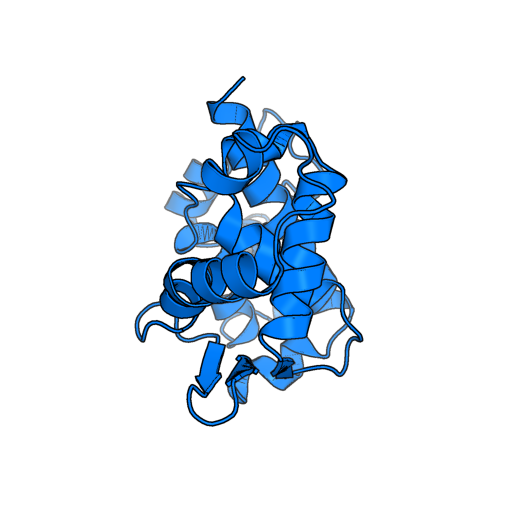 C . GLU A 1 110 ? -12.932 15.680 17.191 1.00 94.31 110 GLU A C 1
ATOM 915 O O . GLU A 1 110 ? -12.192 16.313 16.438 1.00 94.31 110 GLU A O 1
ATOM 920 N N . ALA A 1 111 ? -13.298 16.124 18.393 1.00 91.75 111 ALA A N 1
ATOM 921 C CA . ALA A 1 111 ? -12.788 17.374 18.950 1.00 91.75 111 ALA A CA 1
ATOM 922 C C . ALA A 1 111 ? -11.267 17.314 19.178 1.00 91.75 111 ALA A C 1
ATOM 924 O O . ALA A 1 111 ? -10.576 18.313 19.013 1.00 91.75 111 ALA A O 1
ATOM 925 N N . ASP A 1 112 ? -10.752 16.127 19.520 1.00 93.19 112 ASP A N 1
ATOM 926 C CA . ASP A 1 112 ? -9.324 15.854 19.678 1.00 93.19 112 ASP A CA 1
ATOM 927 C C . ASP A 1 112 ? -8.939 14.561 18.930 1.00 93.19 112 ASP A C 1
ATOM 929 O O . ASP A 1 112 ? -8.977 13.464 19.502 1.00 93.19 112 ASP A O 1
ATOM 933 N N . PRO A 1 113 ? -8.560 14.663 17.641 1.00 92.25 113 PRO A N 1
ATOM 934 C CA . PRO A 1 113 ? -8.146 13.520 16.828 1.00 92.25 113 PRO A CA 1
ATOM 935 C C . PRO A 1 113 ? -6.953 12.738 17.399 1.00 92.25 113 PRO A C 1
ATOM 937 O O . PRO A 1 113 ? -6.818 11.547 17.117 1.00 92.25 113 PRO A O 1
ATOM 940 N N . SER A 1 114 ? -6.096 13.368 18.213 1.00 92.25 114 SER A N 1
ATOM 941 C CA . SER A 1 114 ? -4.907 12.718 18.787 1.00 92.25 114 SER A CA 1
ATOM 942 C C . SER A 1 114 ? -5.257 11.630 19.809 1.00 92.25 114 SER A C 1
ATOM 944 O O . SER A 1 114 ? -4.501 10.678 19.995 1.00 92.25 114 SER A O 1
ATOM 946 N N . LYS A 1 115 ? -6.442 11.727 20.426 1.00 93.88 115 LYS A N 1
ATOM 947 C CA . LYS A 1 115 ? -6.968 10.759 21.401 1.00 93.88 115 LYS A CA 1
ATOM 948 C C . LYS A 1 115 ? -7.877 9.705 20.772 1.00 93.88 115 LYS A C 1
ATOM 950 O O . LYS A 1 115 ? -8.543 8.955 21.489 1.00 93.88 115 LYS A O 1
ATOM 955 N N . TYR A 1 116 ? -7.937 9.634 19.442 1.00 95.81 116 TYR A N 1
ATOM 956 C CA . TYR A 1 116 ? -8.828 8.701 18.771 1.00 95.81 116 TYR A CA 1
ATOM 957 C C . TYR A 1 116 ? -8.466 7.237 19.097 1.00 95.81 116 TYR A C 1
ATOM 959 O O . TYR A 1 116 ? -7.318 6.834 18.897 1.00 95.81 116 TYR A O 1
ATOM 967 N N . PRO A 1 117 ? -9.417 6.406 19.571 1.00 96.69 117 PRO A N 1
ATOM 968 C CA . PRO A 1 117 ? -9.107 5.053 20.029 1.00 96.69 117 PRO A CA 1
ATOM 969 C C . PRO A 1 117 ? -8.513 4.164 18.932 1.00 96.69 117 PRO A C 1
ATOM 971 O O . PRO A 1 117 ? -9.128 3.967 17.877 1.00 96.69 117 PRO A O 1
ATOM 974 N N . ILE A 1 118 ? -7.361 3.546 19.209 1.00 97.56 118 ILE A N 1
ATOM 975 C CA . ILE A 1 118 ? -6.649 2.712 18.231 1.00 97.56 118 ILE A CA 1
ATOM 976 C C . ILE A 1 118 ? -7.500 1.536 17.736 1.00 97.56 118 ILE A C 1
ATOM 978 O O . ILE A 1 118 ? -7.491 1.234 16.549 1.00 97.56 118 ILE A O 1
ATOM 982 N N . GLN A 1 119 ? -8.336 0.946 18.593 1.00 97.31 119 GLN A N 1
ATOM 983 C CA . GLN A 1 119 ? -9.217 -0.172 18.241 1.00 97.31 119 GLN A CA 1
ATOM 984 C C . GLN A 1 119 ? -10.267 0.227 17.190 1.00 97.31 119 GLN A C 1
ATOM 986 O O . GLN A 1 119 ? -10.638 -0.575 16.329 1.00 97.31 119 GLN A O 1
ATOM 991 N N . LYS A 1 120 ? -10.732 1.488 17.207 1.00 97.50 120 LYS A N 1
ATOM 992 C CA . LYS A 1 120 ? -11.618 2.012 16.152 1.00 97.50 120 LYS A CA 1
ATOM 993 C C . LYS A 1 120 ? -10.869 2.117 14.822 1.00 97.50 120 LYS A C 1
ATOM 995 O O . LYS A 1 120 ? -11.447 1.814 13.777 1.00 97.50 120 LYS A O 1
ATOM 1000 N N . VAL A 1 121 ? -9.589 2.497 14.857 1.00 97.69 121 VAL A N 1
ATOM 1001 C CA . VAL A 1 121 ? -8.719 2.537 13.671 1.00 97.69 121 VAL A CA 1
ATOM 1002 C C . VAL A 1 121 ? -8.457 1.133 13.135 1.00 97.69 121 VAL A C 1
ATOM 1004 O O . VAL A 1 121 ? -8.625 0.923 11.939 1.00 97.69 121 VAL A O 1
ATOM 1007 N N . GLU A 1 122 ? -8.127 0.167 13.993 1.00 98.06 122 GLU A N 1
ATOM 1008 C CA . GLU A 1 122 ? -7.916 -1.238 13.615 1.00 98.06 122 GLU A CA 1
ATOM 1009 C C . GLU A 1 122 ? -9.126 -1.801 12.868 1.00 98.06 122 GLU A C 1
ATOM 1011 O O . GLU A 1 122 ? -8.998 -2.268 11.734 1.00 98.06 122 GLU A O 1
ATOM 1016 N N . LYS A 1 123 ? -10.324 -1.658 13.452 1.00 97.44 123 LYS A N 1
ATOM 1017 C CA . LYS A 1 123 ? -11.575 -2.068 12.805 1.00 97.44 123 LYS A CA 1
ATOM 1018 C C . LYS A 1 123 ? -11.746 -1.393 11.444 1.00 97.44 123 LYS A C 1
ATOM 1020 O O . LYS A 1 123 ? -12.053 -2.052 10.452 1.00 97.44 123 LYS A O 1
ATOM 1025 N N . HIS A 1 124 ? -11.491 -0.086 11.373 1.00 96.94 124 HIS A N 1
ATOM 1026 C CA . HIS A 1 124 ? -11.600 0.668 10.129 1.00 96.94 124 HIS A CA 1
ATOM 1027 C C . HIS A 1 124 ? -10.646 0.161 9.043 1.00 96.94 124 HIS A C 1
ATOM 1029 O O . HIS A 1 124 ? -11.061 0.004 7.889 1.00 96.94 124 HIS A O 1
ATOM 1035 N N . ILE A 1 125 ? -9.375 -0.081 9.383 1.00 96.75 125 ILE A N 1
ATOM 1036 C CA . ILE A 1 125 ? -8.386 -0.520 8.400 1.00 96.75 125 ILE A CA 1
ATOM 1037 C C . ILE A 1 125 ? -8.647 -1.957 7.944 1.00 96.75 125 ILE A C 1
ATOM 1039 O O . ILE A 1 125 ? -8.516 -2.226 6.748 1.00 96.75 125 ILE A O 1
ATOM 1043 N N . ILE A 1 126 ? -9.097 -2.843 8.844 1.00 96.62 126 ILE A N 1
ATOM 1044 C CA . ILE A 1 126 ? -9.514 -4.212 8.514 1.00 96.62 126 ILE A CA 1
ATOM 1045 C C . ILE A 1 126 ? -10.658 -4.173 7.498 1.00 96.62 126 ILE A C 1
ATOM 1047 O O . ILE A 1 126 ? -10.540 -4.737 6.408 1.00 96.62 126 ILE A O 1
ATOM 1051 N N . ASP A 1 127 ? -11.741 -3.464 7.822 1.00 94.62 127 ASP A N 1
ATOM 1052 C CA . ASP A 1 127 ? -12.979 -3.476 7.037 1.00 94.62 127 ASP A CA 1
ATOM 1053 C C . ASP A 1 127 ? -12.829 -2.814 5.663 1.00 94.62 127 ASP A C 1
ATOM 1055 O O . ASP A 1 127 ? -13.559 -3.144 4.717 1.00 94.62 127 ASP A O 1
ATOM 1059 N N . LYS A 1 128 ? -11.884 -1.874 5.539 1.00 92.62 128 LYS A N 1
ATOM 1060 C CA . LYS A 1 128 ? -11.675 -1.088 4.323 1.00 92.62 128 LYS A CA 1
ATOM 1061 C C . LYS A 1 128 ? -10.355 -1.429 3.620 1.00 92.62 128 LYS A C 1
ATOM 1063 O O . LYS A 1 128 ? -10.388 -2.329 2.779 1.00 92.62 128 LYS A O 1
ATOM 1068 N N . PRO A 1 129 ? -9.225 -0.723 3.834 1.00 93.50 129 PRO A N 1
ATOM 1069 C CA . PRO A 1 129 ? -8.041 -0.897 3.003 1.00 93.50 129 PRO A CA 1
ATOM 1070 C C . PRO A 1 129 ? -7.482 -2.323 3.050 1.00 93.50 129 PRO A C 1
ATOM 1072 O O . PRO A 1 129 ? -7.223 -2.867 1.984 1.00 93.50 129 PRO A O 1
ATOM 1075 N N . ILE A 1 130 ? -7.392 -2.977 4.212 1.00 94.56 130 ILE A N 1
ATOM 1076 C CA . ILE A 1 130 ? -6.835 -4.337 4.329 1.00 94.56 130 ILE A CA 1
ATOM 1077 C C . ILE A 1 130 ? -7.695 -5.353 3.578 1.00 94.56 130 ILE A C 1
ATOM 1079 O O . ILE A 1 130 ? -7.182 -6.091 2.736 1.00 94.56 130 ILE A O 1
ATOM 1083 N N . LYS A 1 131 ? -9.018 -5.343 3.788 1.00 92.00 131 LYS A N 1
ATOM 1084 C CA . LYS A 1 131 ? -9.954 -6.198 3.039 1.00 92.00 131 LYS A CA 1
ATOM 1085 C C . LYS A 1 131 ? -9.916 -5.944 1.533 1.00 92.00 131 LYS A C 1
ATOM 1087 O O . LYS A 1 131 ? -10.240 -6.840 0.765 1.00 92.00 131 LYS A O 1
ATOM 1092 N N . ARG A 1 132 ? -9.592 -4.726 1.084 1.00 90.12 132 ARG A N 1
ATOM 1093 C CA . ARG A 1 132 ? -9.521 -4.366 -0.346 1.00 90.12 132 ARG A CA 1
ATOM 1094 C C . ARG A 1 132 ? -8.179 -4.728 -0.983 1.00 90.12 132 ARG A C 1
ATOM 1096 O O . ARG A 1 132 ? -8.174 -5.079 -2.160 1.00 90.12 132 ARG A O 1
ATOM 1103 N N . LEU A 1 133 ? -7.093 -4.634 -0.221 1.00 91.56 133 LEU A N 1
ATOM 1104 C CA . LEU A 1 133 ? -5.732 -4.984 -0.635 1.00 91.56 133 LEU A CA 1
ATOM 1105 C C . LEU A 1 133 ? -5.466 -6.496 -0.586 1.00 91.56 133 LEU A C 1
ATOM 1107 O O . LEU A 1 133 ? -4.510 -6.945 -1.195 1.00 91.56 133 LEU A O 1
ATOM 1111 N N . SER A 1 134 ? -6.310 -7.271 0.104 1.00 90.69 134 SER A N 1
ATOM 1112 C CA . SER A 1 134 ? -6.238 -8.742 0.155 1.00 90.69 134 SER A CA 1
ATOM 1113 C C . SER A 1 134 ? -7.324 -9.454 -0.665 1.00 90.69 134 SER A C 1
ATOM 1115 O O . SER A 1 134 ? -7.609 -10.629 -0.442 1.00 90.69 134 SER A O 1
ATOM 1117 N N . LYS A 1 135 ? -7.997 -8.758 -1.597 1.00 83.94 135 LYS A N 1
ATOM 1118 C CA . LYS A 1 135 ? -8.980 -9.416 -2.478 1.00 83.94 135 LYS A CA 1
ATOM 1119 C C . LYS A 1 135 ? -8.274 -10.248 -3.555 1.00 83.94 135 LYS A C 1
ATOM 1121 O O . LYS A 1 135 ? -7.276 -9.766 -4.076 1.00 83.94 135 LYS A O 1
ATOM 1126 N N . PRO A 1 136 ? -8.870 -11.363 -4.025 1.00 65.56 136 PRO A N 1
ATOM 1127 C CA . PRO A 1 136 ? -8.280 -12.219 -5.066 1.00 65.56 136 PRO A CA 1
ATOM 1128 C C . PRO A 1 136 ? -7.941 -11.503 -6.381 1.00 65.56 136 PRO A C 1
ATOM 1130 O O . PRO A 1 136 ? -7.033 -11.901 -7.090 1.00 65.56 136 PRO A O 1
ATOM 1133 N N . LYS A 1 137 ? -8.655 -10.421 -6.721 1.00 60.50 137 LYS A N 1
ATOM 1134 C CA . LYS A 1 137 ? -8.348 -9.604 -7.909 1.00 60.50 137 LYS A CA 1
ATOM 1135 C C . LYS A 1 137 ? -7.078 -8.746 -7.736 1.00 60.50 137 LYS A C 1
ATOM 1137 O O . LYS A 1 137 ? -6.462 -8.370 -8.721 1.00 60.50 137 LYS A O 1
ATOM 1142 N N . ASN A 1 138 ? -6.704 -8.457 -6.490 1.00 62.12 138 ASN A N 1
ATOM 1143 C CA . ASN A 1 138 ? -5.664 -7.516 -6.066 1.00 62.12 138 ASN A CA 1
ATOM 1144 C C . ASN A 1 138 ? -4.569 -8.248 -5.269 1.00 62.12 138 ASN A C 1
ATOM 1146 O O . ASN A 1 138 ? -4.147 -7.779 -4.215 1.00 62.12 138 ASN A O 1
ATOM 1150 N N . ASP A 1 139 ? -4.200 -9.443 -5.722 1.00 75.62 139 ASP A N 1
ATOM 1151 C CA . ASP A 1 139 ? -3.662 -10.551 -4.925 1.00 75.62 139 ASP A CA 1
ATOM 1152 C C . ASP A 1 139 ? -2.223 -10.364 -4.394 1.00 75.62 139 ASP A C 1
ATOM 1154 O O . ASP A 1 139 ? -1.485 -11.322 -4.208 1.00 75.62 139 ASP A O 1
ATOM 1158 N N . CYS A 1 140 ? -1.770 -9.134 -4.163 1.00 91.00 140 CYS A N 1
ATOM 1159 C CA . CYS A 1 140 ? -0.408 -8.859 -3.715 1.00 91.00 140 CYS A CA 1
ATOM 1160 C C . CYS A 1 140 ? -0.193 -9.181 -2.227 1.00 91.00 140 CYS A C 1
ATOM 1162 O O . CYS A 1 140 ? 0.926 -9.475 -1.795 1.00 91.00 140 CYS A O 1
ATOM 1164 N N . PHE A 1 141 ? -1.268 -9.129 -1.436 1.00 94.75 141 PHE A N 1
ATOM 1165 C CA . PHE A 1 141 ? -1.222 -9.262 0.015 1.00 94.75 141 PHE A CA 1
ATOM 1166 C C . PHE A 1 141 ? -2.234 -10.272 0.545 1.00 94.75 141 PHE A C 1
ATOM 1168 O O . PHE A 1 141 ? -3.321 -10.450 0.001 1.00 94.75 141 PHE A O 1
ATOM 1175 N N . ILE A 1 142 ? -1.897 -10.864 1.685 1.00 95.00 142 ILE A N 1
ATOM 1176 C CA . ILE A 1 142 ? -2.736 -11.794 2.433 1.00 95.00 142 ILE A CA 1
ATOM 1177 C C . ILE A 1 142 ? -3.020 -11.185 3.807 1.00 95.00 142 ILE A C 1
ATOM 1179 O O . ILE A 1 142 ? -2.124 -10.665 4.473 1.00 95.00 142 ILE A O 1
ATOM 1183 N N . TYR A 1 143 ? -4.276 -11.269 4.242 1.00 95.69 143 TYR A N 1
ATOM 1184 C CA . TYR A 1 143 ? -4.666 -10.953 5.612 1.00 95.69 143 TYR A CA 1
ATOM 1185 C C . TYR A 1 143 ? -5.014 -12.241 6.367 1.00 95.69 143 TYR A C 1
ATOM 1187 O O . TYR A 1 143 ? -6.029 -12.879 6.084 1.00 95.69 143 TYR A O 1
ATOM 1195 N N . ASP A 1 144 ? -4.174 -12.608 7.335 1.00 95.31 144 ASP A N 1
ATOM 1196 C CA . ASP A 1 144 ? -4.427 -13.696 8.277 1.00 95.31 144 ASP A CA 1
ATOM 1197 C C . ASP A 1 144 ? -5.278 -13.167 9.441 1.00 95.31 144 ASP A C 1
ATOM 1199 O O . ASP A 1 144 ? -4.786 -12.500 10.357 1.00 95.31 144 ASP A O 1
ATOM 1203 N N . LYS A 1 145 ? -6.581 -13.465 9.392 1.00 93.56 145 LYS A N 1
ATOM 1204 C CA . LYS A 1 145 ? -7.555 -13.060 10.416 1.00 93.56 145 LYS A CA 1
ATOM 1205 C C . LYS A 1 145 ? -7.301 -13.706 11.775 1.00 93.56 145 LYS A C 1
ATOM 1207 O O . LYS A 1 145 ? -7.585 -13.077 12.790 1.00 93.56 145 LYS A O 1
ATOM 1212 N N . ASN A 1 146 ? -6.783 -14.931 11.807 1.00 93.88 146 ASN A N 1
ATOM 1213 C CA . ASN A 1 146 ? -6.570 -15.654 13.060 1.00 93.88 146 ASN A CA 1
ATOM 1214 C C . ASN A 1 146 ? -5.403 -15.037 13.828 1.00 93.88 146 ASN A C 1
ATOM 1216 O O . ASN A 1 146 ? -5.474 -14.870 15.040 1.00 93.88 146 ASN A O 1
ATOM 1220 N N . LYS A 1 147 ? -4.348 -14.648 13.105 1.00 95.56 147 LYS A N 1
ATOM 1221 C CA . LYS A 1 147 ? -3.152 -14.037 13.698 1.00 95.56 147 LYS A CA 1
ATOM 1222 C C . LYS A 1 147 ? -3.199 -12.513 13.760 1.00 95.56 147 LYS A C 1
ATOM 1224 O O . LYS A 1 147 ? -2.322 -11.919 14.375 1.00 95.56 147 LYS A O 1
ATOM 1229 N N . GLN A 1 148 ? -4.183 -11.878 13.119 1.00 96.44 148 GLN A N 1
ATOM 1230 C CA . GLN A 1 148 ? -4.241 -10.421 12.943 1.00 96.44 148 GLN A CA 1
ATOM 1231 C C . GLN A 1 148 ? -2.964 -9.868 12.282 1.00 96.44 148 GLN A C 1
ATOM 1233 O O . GLN A 1 148 ? -2.419 -8.835 12.683 1.00 96.44 148 GLN A O 1
ATOM 1238 N N . ILE A 1 149 ? -2.492 -10.570 11.245 1.00 97.31 149 ILE A N 1
ATOM 1239 C CA . ILE A 1 149 ? -1.276 -10.228 10.498 1.00 97.31 149 ILE A CA 1
ATOM 1240 C C . ILE A 1 149 ? -1.624 -9.960 9.037 1.00 97.31 149 ILE A C 1
ATOM 1242 O O . ILE A 1 149 ? -2.355 -10.715 8.398 1.00 97.31 149 ILE A O 1
ATOM 1246 N N . PHE A 1 150 ? -1.055 -8.892 8.494 1.00 97.44 150 PHE A N 1
ATOM 1247 C CA . PHE A 1 150 ? -1.038 -8.598 7.069 1.00 97.44 150 PHE A CA 1
ATOM 1248 C C . PHE A 1 150 ? 0.341 -8.938 6.514 1.00 97.44 150 PHE A C 1
ATOM 1250 O O . PHE A 1 150 ? 1.346 -8.602 7.136 1.00 97.44 150 PHE A O 1
ATOM 1257 N N . LEU A 1 151 ? 0.415 -9.614 5.374 1.00 96.19 151 LEU A N 1
ATOM 1258 C CA . LEU A 1 151 ? 1.683 -10.050 4.794 1.00 96.19 151 LEU A CA 1
ATOM 1259 C C . LEU A 1 151 ? 1.673 -9.939 3.278 1.00 96.19 151 LEU A C 1
ATOM 1261 O O . LEU A 1 151 ? 0.633 -10.078 2.637 1.00 96.19 151 LEU A O 1
ATOM 1265 N N . ILE A 1 152 ? 2.845 -9.694 2.707 1.00 96.25 152 ILE A N 1
ATOM 1266 C CA . ILE A 1 152 ? 3.017 -9.743 1.259 1.00 96.25 152 ILE A CA 1
ATOM 1267 C C . ILE A 1 152 ? 3.185 -11.194 0.807 1.00 96.25 152 ILE A C 1
ATOM 1269 O O . ILE A 1 152 ? 3.809 -12.001 1.503 1.00 96.25 152 ILE A O 1
ATOM 1273 N N . LYS A 1 153 ? 2.629 -11.552 -0.351 1.00 95.19 153 LYS A N 1
ATOM 1274 C CA . LYS A 1 153 ? 2.821 -12.900 -0.888 1.00 95.19 153 LYS A CA 1
ATOM 1275 C C . LYS A 1 153 ? 4.283 -13.200 -1.199 1.00 95.19 153 LYS A C 1
ATOM 1277 O O . LYS A 1 153 ? 5.060 -12.323 -1.573 1.00 95.19 153 LYS A O 1
ATOM 1282 N N . LYS A 1 154 ? 4.612 -14.493 -1.130 1.00 95.12 154 LYS A N 1
ATOM 1283 C CA . LYS A 1 154 ? 5.962 -15.029 -1.345 1.00 95.12 154 LYS A CA 1
ATOM 1284 C C . LYS A 1 154 ? 6.580 -14.597 -2.677 1.00 95.12 154 LYS A C 1
ATOM 1286 O O . LYS A 1 154 ? 7.745 -14.221 -2.692 1.00 95.12 154 LYS A O 1
ATOM 1291 N N . GLU A 1 155 ? 5.799 -14.586 -3.754 1.00 95.12 155 GLU A N 1
ATOM 1292 C CA . GLU A 1 155 ? 6.254 -14.207 -5.101 1.00 95.12 155 GLU A CA 1
ATOM 1293 C C . GLU A 1 155 ? 6.742 -12.753 -5.213 1.00 95.12 155 GLU A C 1
ATOM 1295 O O . GLU A 1 155 ? 7.593 -12.458 -6.048 1.00 95.12 155 GLU A O 1
ATOM 1300 N N . TYR A 1 156 ? 6.284 -11.855 -4.333 1.00 96.25 156 TYR A N 1
ATOM 1301 C CA . TYR A 1 156 ? 6.728 -10.460 -4.320 1.00 96.25 156 TYR A CA 1
ATOM 1302 C C . TYR A 1 156 ? 7.872 -10.190 -3.333 1.00 96.25 156 TYR A C 1
ATOM 1304 O O . TYR A 1 156 ? 8.462 -9.113 -3.384 1.00 96.25 156 TYR A O 1
ATOM 1312 N N . ILE A 1 157 ? 8.220 -11.131 -2.444 1.00 96.38 157 ILE A N 1
ATOM 1313 C CA . ILE A 1 157 ? 9.272 -10.939 -1.425 1.00 96.38 157 ILE A CA 1
ATOM 1314 C C . ILE A 1 157 ? 10.632 -10.538 -2.032 1.00 96.38 157 ILE A C 1
ATOM 1316 O O . ILE A 1 157 ? 11.242 -9.606 -1.494 1.00 96.38 157 ILE A O 1
ATOM 1320 N N . PRO A 1 158 ? 11.120 -11.156 -3.131 1.00 96.25 158 PRO A N 1
ATOM 1321 C CA . PRO A 1 158 ? 12.403 -10.776 -3.731 1.00 96.25 158 PRO A CA 1
ATOM 1322 C C . PRO A 1 158 ? 12.448 -9.308 -4.175 1.00 96.25 158 PRO A C 1
ATOM 1324 O O . PRO A 1 158 ? 13.467 -8.641 -4.022 1.00 96.25 158 PRO A O 1
ATOM 1327 N N . TYR A 1 159 ? 11.321 -8.783 -4.659 1.00 96.56 159 TYR A N 1
ATOM 1328 C CA . TYR A 1 159 ? 11.190 -7.387 -5.073 1.00 96.56 159 TYR A CA 1
ATOM 1329 C C . TYR A 1 159 ? 10.988 -6.474 -3.861 1.00 96.56 159 TYR A C 1
ATOM 1331 O O . TYR A 1 159 ? 11.664 -5.465 -3.706 1.00 96.56 159 TYR A O 1
ATOM 1339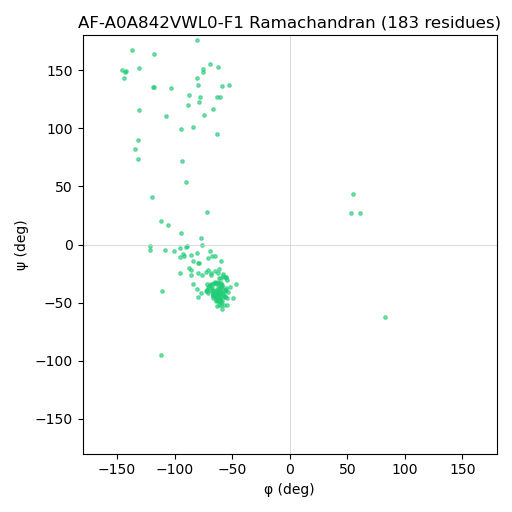 N N . TRP A 1 160 ? 10.114 -6.857 -2.931 1.00 96.06 160 TRP A N 1
ATOM 1340 C CA . TRP A 1 160 ? 9.776 -6.063 -1.747 1.00 96.06 160 TRP A CA 1
ATOM 1341 C C . TRP A 1 160 ? 10.957 -5.800 -0.810 1.00 96.06 160 TRP A C 1
ATOM 1343 O O . TRP A 1 160 ? 10.979 -4.792 -0.100 1.00 96.06 160 TRP A O 1
ATOM 1353 N N . THR A 1 161 ? 11.924 -6.715 -0.790 1.00 96.00 161 THR A N 1
ATOM 1354 C CA . THR A 1 161 ? 13.149 -6.608 0.011 1.00 96.00 161 THR A CA 1
ATOM 1355 C C . THR A 1 161 ? 14.292 -5.904 -0.729 1.00 96.00 161 THR A C 1
ATOM 1357 O O . THR A 1 161 ? 15.341 -5.652 -0.137 1.00 96.00 161 THR A O 1
ATOM 1360 N N . ASN A 1 162 ? 14.091 -5.518 -1.992 1.00 96.81 162 ASN A N 1
ATOM 1361 C CA . ASN A 1 162 ? 15.033 -4.716 -2.760 1.00 96.81 162 ASN A CA 1
ATOM 1362 C C . ASN A 1 162 ? 14.786 -3.212 -2.519 1.00 96.81 162 ASN A C 1
ATOM 1364 O O . ASN A 1 162 ? 13.666 -2.718 -2.636 1.00 96.81 162 ASN A O 1
ATOM 1368 N N . VAL A 1 163 ? 15.840 -2.467 -2.172 1.00 95.56 163 VAL A N 1
ATOM 1369 C CA . VAL A 1 163 ? 15.744 -1.037 -1.818 1.00 95.56 163 VAL A CA 1
ATOM 1370 C C . VAL A 1 163 ? 15.308 -0.174 -3.004 1.00 95.56 163 VAL A C 1
ATOM 1372 O O . VAL A 1 163 ? 14.457 0.701 -2.843 1.00 95.56 163 VAL A O 1
ATOM 1375 N N . GLU A 1 164 ? 15.854 -0.435 -4.190 1.00 94.88 164 GLU A N 1
ATOM 1376 C CA . GLU A 1 164 ? 15.539 0.305 -5.413 1.00 94.88 164 GLU A CA 1
ATOM 1377 C C . GLU A 1 164 ? 14.087 0.061 -5.841 1.00 94.88 164 GLU A C 1
ATOM 1379 O O . GLU A 1 164 ? 13.340 1.004 -6.105 1.00 94.88 164 GLU A O 1
ATOM 1384 N N . TYR A 1 165 ? 13.628 -1.189 -5.758 1.00 96.31 165 TYR A N 1
ATOM 1385 C CA . TYR A 1 165 ? 12.228 -1.538 -5.992 1.00 96.31 165 TYR A CA 1
ATOM 1386 C C . TYR A 1 165 ? 11.272 -0.841 -5.016 1.00 96.31 165 TYR A C 1
ATOM 1388 O O . TYR A 1 165 ? 10.245 -0.294 -5.419 1.00 96.31 165 TYR A O 1
ATOM 1396 N N . ARG A 1 166 ? 11.596 -0.836 -3.714 1.00 95.88 166 ARG A N 1
ATOM 1397 C CA . ARG A 1 166 ? 10.770 -0.157 -2.703 1.00 95.88 166 ARG A CA 1
ATOM 1398 C C . ARG A 1 166 ? 10.658 1.335 -2.975 1.00 95.88 166 ARG A C 1
ATOM 1400 O O . ARG A 1 166 ? 9.591 1.894 -2.732 1.00 95.88 166 ARG A O 1
ATOM 1407 N N . LYS A 1 167 ? 11.727 1.967 -3.470 1.00 94.44 167 LYS A N 1
ATOM 1408 C CA . LYS A 1 167 ? 11.702 3.371 -3.889 1.00 94.44 167 LYS A CA 1
ATOM 1409 C C . LYS A 1 167 ? 10.706 3.564 -5.035 1.00 94.44 167 LYS A C 1
ATOM 1411 O O . LYS A 1 167 ? 9.760 4.325 -4.870 1.00 94.44 167 LYS A O 1
ATOM 1416 N N . LEU A 1 168 ? 10.816 2.767 -6.100 1.00 94.12 168 LEU A N 1
ATOM 1417 C CA . LEU A 1 168 ? 9.879 2.794 -7.231 1.00 94.12 168 LEU A CA 1
ATOM 1418 C C . LEU A 1 168 ? 8.415 2.613 -6.797 1.00 94.12 168 LEU A C 1
ATOM 1420 O O . LEU A 1 168 ? 7.535 3.359 -7.236 1.00 94.12 168 LEU A O 1
ATOM 1424 N N . ALA A 1 169 ? 8.142 1.639 -5.927 1.00 95.50 169 ALA A N 1
ATOM 1425 C CA . ALA A 1 169 ? 6.802 1.402 -5.397 1.00 95.50 169 ALA A CA 1
ATOM 1426 C C . ALA A 1 169 ? 6.303 2.583 -4.549 1.00 95.50 169 ALA A C 1
ATOM 1428 O O . ALA A 1 169 ? 5.149 2.997 -4.670 1.00 95.50 169 ALA A O 1
ATOM 1429 N N . LYS A 1 170 ? 7.171 3.150 -3.705 1.00 95.00 170 LYS A N 1
ATOM 1430 C CA . LYS A 1 170 ? 6.844 4.297 -2.851 1.00 95.00 170 LYS A CA 1
ATOM 1431 C C . LYS A 1 170 ? 6.525 5.539 -3.676 1.00 95.00 170 LYS A C 1
ATOM 1433 O O . LYS A 1 170 ? 5.534 6.200 -3.372 1.00 95.00 170 LYS A O 1
ATOM 1438 N N . ASP A 1 171 ? 7.290 5.809 -4.728 1.00 92.25 171 ASP A N 1
ATOM 1439 C CA . ASP A 1 171 ? 7.076 6.962 -5.605 1.00 92.25 171 ASP A CA 1
ATOM 1440 C C . ASP A 1 171 ? 5.699 6.887 -6.284 1.00 92.25 171 ASP A C 1
ATOM 1442 O O . ASP A 1 171 ? 4.940 7.855 -6.257 1.00 92.25 171 ASP A O 1
ATOM 1446 N N . ARG A 1 172 ? 5.289 5.700 -6.752 1.00 91.25 172 ARG A N 1
ATOM 1447 C CA . ARG A 1 172 ? 3.945 5.461 -7.318 1.00 91.25 172 ARG A CA 1
ATOM 1448 C C . ARG A 1 172 ? 2.825 5.662 -6.299 1.00 91.25 172 ARG A C 1
ATOM 1450 O O . ARG A 1 172 ? 1.802 6.269 -6.616 1.00 91.25 172 ARG A O 1
ATOM 1457 N N . VAL A 1 173 ? 3.012 5.184 -5.065 1.00 93.12 173 VAL A N 1
ATOM 1458 C CA . VAL A 1 173 ? 2.038 5.379 -3.975 1.00 93.12 173 VAL A CA 1
ATOM 1459 C C . VAL A 1 173 ? 1.896 6.862 -3.628 1.00 93.12 173 VAL A C 1
ATOM 1461 O O . VAL A 1 173 ? 0.774 7.352 -3.497 1.00 93.12 173 VAL A O 1
ATOM 1464 N N . ILE A 1 174 ? 3.011 7.588 -3.504 1.00 91.31 174 ILE A N 1
ATOM 1465 C CA . ILE A 1 174 ? 3.012 9.031 -3.222 1.00 91.31 174 ILE A CA 1
ATOM 1466 C C . ILE A 1 174 ? 2.352 9.794 -4.365 1.00 91.31 174 ILE A C 1
ATOM 1468 O O . ILE A 1 174 ? 1.511 10.656 -4.114 1.00 91.31 174 ILE A O 1
ATOM 1472 N N . PHE A 1 175 ? 2.692 9.461 -5.608 1.00 88.12 175 PHE A N 1
ATOM 1473 C CA . PHE A 1 175 ? 2.089 10.069 -6.782 1.00 88.12 175 PHE A CA 1
ATOM 1474 C C . PHE A 1 175 ? 0.566 9.897 -6.777 1.00 88.12 175 PHE A C 1
ATOM 1476 O O . PHE A 1 175 ? -0.159 10.887 -6.844 1.00 88.12 175 PHE A O 1
ATOM 1483 N N . LYS A 1 176 ? 0.058 8.668 -6.601 1.00 86.81 176 LYS A N 1
ATOM 1484 C CA . LYS A 1 176 ? -1.391 8.404 -6.548 1.00 86.81 176 LYS A CA 1
ATOM 1485 C C . LYS A 1 176 ? -2.082 9.106 -5.384 1.00 86.81 176 LYS A C 1
ATOM 1487 O O . LYS A 1 176 ? -3.219 9.553 -5.524 1.00 86.81 176 LYS A O 1
ATOM 1492 N N . LEU A 1 177 ? -1.409 9.212 -4.242 1.00 88.69 177 LEU A N 1
ATOM 1493 C CA . LEU A 1 177 ? -1.925 9.922 -3.078 1.00 88.69 177 LEU A CA 1
ATOM 1494 C C . LEU A 1 177 ? -2.051 11.432 -3.333 1.00 88.69 177 LEU A C 1
ATOM 1496 O O . LEU A 1 177 ? -3.077 12.012 -2.987 1.00 88.69 177 LEU A O 1
ATOM 1500 N N . LYS A 1 178 ? -1.047 12.051 -3.968 1.00 87.19 178 LYS A N 1
ATOM 1501 C CA . LYS A 1 178 ? -1.089 13.466 -4.372 1.00 87.19 178 LYS A CA 1
ATOM 1502 C C . LYS A 1 178 ? -2.135 13.708 -5.457 1.00 87.19 178 LYS A C 1
ATOM 1504 O O . LYS A 1 178 ? -2.909 14.653 -5.353 1.00 87.19 178 LYS A O 1
ATOM 1509 N N . TRP A 1 179 ? -2.194 12.830 -6.457 1.00 83.75 179 TRP A N 1
ATOM 1510 C CA . TRP A 1 179 ? -3.162 12.914 -7.550 1.00 83.75 179 TRP A CA 1
ATOM 1511 C C . TRP A 1 179 ? -4.605 12.914 -7.036 1.00 83.75 179 TRP A C 1
ATOM 1513 O O . TRP A 1 179 ? -5.386 13.784 -7.393 1.00 83.75 179 TRP A O 1
ATOM 1523 N N . HIS A 1 180 ? -4.925 12.027 -6.088 1.00 83.94 180 HIS A N 1
ATOM 1524 C CA . HIS A 1 180 ? -6.229 11.983 -5.408 1.00 83.94 180 HIS A CA 1
ATOM 1525 C C . HIS A 1 180 ? -6.647 13.305 -4.742 1.00 83.94 180 HIS A C 1
ATOM 1527 O O . HIS A 1 180 ? -7.838 13.559 -4.574 1.00 83.94 180 HIS A O 1
ATOM 1533 N N . MET A 1 181 ? -5.686 14.133 -4.323 1.00 82.06 181 MET A N 1
ATOM 1534 C CA . MET A 1 181 ? -5.971 15.441 -3.724 1.00 82.06 181 MET A CA 1
ATOM 1535 C C . MET A 1 181 ? -6.134 16.548 -4.758 1.00 82.06 181 MET A C 1
ATOM 1537 O O . MET A 1 181 ? -6.845 17.507 -4.480 1.00 82.06 181 MET A O 1
ATOM 1541 N N . LYS A 1 182 ? -5.522 16.410 -5.940 1.00 76.06 182 LYS A N 1
ATOM 1542 C CA . LYS A 1 182 ? -5.663 17.374 -7.037 1.00 76.06 182 LYS A CA 1
ATOM 1543 C C . LYS A 1 182 ? -7.117 17.496 -7.498 1.00 76.06 182 LYS A C 1
ATOM 1545 O O . LYS A 1 182 ? -7.551 18.589 -7.812 1.00 76.06 182 LYS A O 1
ATOM 1550 N N . ASP A 1 183 ? -7.879 16.405 -7.445 1.00 62.97 183 ASP A N 1
ATOM 1551 C CA . ASP A 1 183 ? -9.307 16.394 -7.796 1.00 62.97 183 ASP A CA 1
ATOM 1552 C C . ASP A 1 183 ? -10.218 17.011 -6.708 1.00 62.97 183 ASP A C 1
ATOM 1554 O O . ASP A 1 183 ? -11.442 17.009 -6.846 1.00 62.97 183 ASP A O 1
ATOM 1558 N N . LYS A 1 184 ? -9.653 17.473 -5.583 1.00 61.22 184 LYS A N 1
ATOM 1559 C CA . LYS A 1 184 ? -10.397 17.955 -4.403 1.00 61.22 184 LYS A CA 1
ATOM 1560 C C . LYS A 1 184 ? -10.097 19.399 -4.005 1.00 61.22 184 LYS A C 1
ATOM 1562 O O . LYS A 1 184 ? -10.708 19.872 -3.045 1.00 61.22 184 LYS A O 1
ATOM 1567 N N . ILE A 1 185 ? -9.145 20.039 -4.676 1.00 50.56 185 ILE A N 1
ATOM 1568 C CA . ILE A 1 185 ? -8.758 21.445 -4.507 1.00 50.56 185 ILE A CA 1
ATOM 1569 C C . ILE A 1 185 ? -9.250 22.186 -5.744 1.00 50.56 185 ILE A C 1
ATOM 1571 O O . ILE A 1 185 ? -9.854 23.262 -5.561 1.00 50.56 185 ILE A O 1
#

Solvent-accessible surface area (backbone atoms only — not comparable to full-atom values): 10627 Å² total; per-residue (Å²): 133,61,58,60,83,38,82,79,55,85,89,61,61,65,69,58,49,34,68,76,44,59,27,70,69,50,42,28,52,76,68,73,63,58,50,77,72,57,59,71,27,62,98,35,62,55,36,54,52,50,34,40,59,72,65,70,57,75,62,97,45,59,57,52,43,46,50,52,50,49,60,67,71,46,63,55,84,61,55,65,44,45,47,66,59,54,28,50,49,44,51,52,48,38,72,78,35,62,90,54,24,75,64,42,59,77,52,60,69,44,96,57,56,90,72,56,58,63,69,61,41,33,52,49,41,47,75,42,37,50,53,57,44,39,30,85,93,45,63,58,30,45,69,42,77,91,76,44,32,38,30,56,38,75,82,43,44,75,42,56,49,30,70,68,50,40,48,57,52,46,36,50,41,52,38,53,49,53,53,59,47,64,82,74,111

Nearest PDB structures (foldseek):
  9bcx-assembly1_B  TM=4.354E-01  e=6.424E+00  Saccharomyces cerevisiae